Protein AF-A0A7Z9U9H0-F1 (afdb_monomer)

Sequence (288 aa):
MSKIQILFGVGLALLVSTVASVGLKRKNPTRKPLVPPQRFRAWWMIVAGLLFSHLLGTNPHLGPLPQLLGFTALSLLALYQFMSHLPQTPSVHTRFVCYVAVLLQYYWVYIHWYGFFVVFIPVFLFLYLPVSDKLGP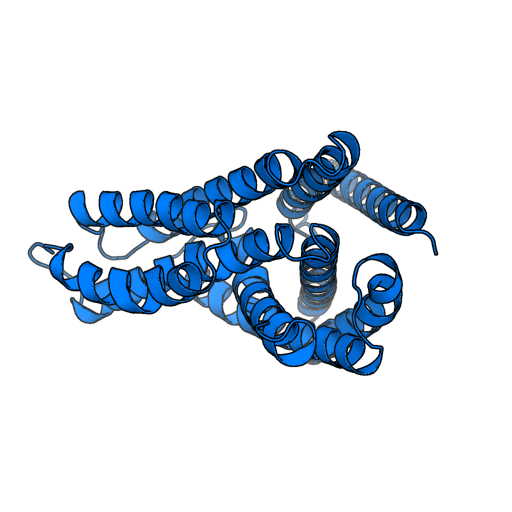TTTSPILNLASLHWSMMTCVFCLSHAAYLLILPAGPGLLFFVVLLTEVSDAVRMLLARNPAAKKWSPLLSCLTAVIVAVTVAPAFTPLTTEHTILAGFVLGLAGSIGHGNVSAISQELNIERGGALERIESLAYTAPIFLHGYRYFDYPLG

Solvent-accessible surface area (backbone atoms only — not comparable to full-atom values): 15118 Å² total; per-residue (Å²): 125,56,59,65,58,54,53,48,50,52,51,51,52,50,49,53,52,49,52,51,53,52,53,50,37,73,76,36,79,86,58,82,66,85,64,65,74,62,56,59,54,53,48,49,53,51,52,51,32,52,50,47,26,60,71,66,37,91,43,83,77,66,26,48,43,64,48,42,52,49,50,49,51,47,22,53,49,17,36,52,57,52,55,74,42,42,97,65,71,72,34,73,63,33,51,50,51,53,56,51,46,48,54,51,50,54,46,29,46,73,74,66,39,60,76,56,48,69,40,42,54,79,49,56,44,54,66,42,49,71,74,52,40,68,74,66,98,67,96,61,60,68,65,59,54,50,52,52,50,53,47,43,47,44,48,30,36,55,19,41,48,32,40,50,43,32,37,77,41,96,62,16,60,30,43,35,51,50,53,53,51,36,41,50,54,15,46,50,49,24,54,56,27,55,71,40,79,85,42,34,81,47,16,60,60,52,12,15,52,48,8,23,55,50,26,64,72,46,37,83,56,35,38,89,64,52,72,68,56,28,43,50,47,12,41,51,33,18,48,33,18,50,53,21,33,55,53,44,49,51,52,33,58,74,44,68,56,70,88,80,50,52,53,74,73,37,27,29,47,28,37,28,23,40,54,50,48,53,48,44,35,65,76,77,50,58,94,124

Mean predicted aligned error: 6.51 Å

Radius of gyration: 19.3 Å; Cα contacts (8 Å, |Δi|>4): 335; chains: 1; bounding box: 45×54×52 Å

Foldseek 3Di:
DALVVVLVVVVVVLVVLLCVQVVVCVVPVPDDGLDDNLLSVVVCQLSVLQVQLVVVPPPLQPSLVSVLVVLLVLLVQLLVLLQVLQPDHFDPQLVVVLNVLSVVLSVCLNVVVVVCNLCVLPPVVLVCNLVRTPDDPDPDDSVVSSVSNSVSCLQSGSLSSLLSSQQNPPLHSLLSCLLLVLLVQLVSQLSNQCVDPVSNVCSLVVSLVSLLVSQQVRCVNRHPDDNVLSNVLSNQLSNQLVVQLVVLVVSCVVSVRDPPTSSNNRSSSSRSRVVSSVSCAVPPNDDD

Structure (mmCIF, N/CA/C/O backbone):
data_AF-A0A7Z9U9H0-F1
#
_entry.id   AF-A0A7Z9U9H0-F1
#
loop_
_atom_site.group_PDB
_atom_site.id
_atom_site.type_symbol
_atom_site.label_atom_id
_atom_site.label_alt_id
_atom_site.label_comp_id
_atom_site.label_asym_id
_atom_site.label_entity_id
_atom_site.label_seq_id
_atom_site.pdbx_PDB_ins_code
_atom_site.Cartn_x
_atom_site.Cartn_y
_atom_site.Cartn_z
_atom_site.occupancy
_atom_site.B_iso_or_equiv
_atom_site.auth_seq_id
_atom_site.auth_comp_id
_atom_site.auth_asym_id
_atom_site.auth_atom_id
_atom_site.pdbx_PDB_model_num
ATOM 1 N N . MET A 1 1 ? 15.425 -1.562 -23.910 1.00 57.62 1 MET A N 1
ATOM 2 C CA . MET A 1 1 ? 16.319 -1.031 -22.851 1.00 57.62 1 MET A CA 1
ATOM 3 C C . MET A 1 1 ? 16.599 -2.146 -21.860 1.00 57.62 1 MET A C 1
ATOM 5 O O . MET A 1 1 ? 15.700 -2.941 -21.615 1.00 57.62 1 MET A O 1
ATOM 9 N N . SER A 1 2 ? 17.812 -2.246 -21.316 1.00 71.19 2 SER A N 1
ATOM 10 C CA . SER A 1 2 ? 18.094 -3.252 -20.282 1.00 71.19 2 SER A CA 1
ATOM 11 C C . SER A 1 2 ? 17.442 -2.861 -18.945 1.00 71.19 2 SER A C 1
ATOM 13 O O . SER A 1 2 ? 17.280 -1.672 -18.658 1.00 71.19 2 SER A O 1
ATOM 15 N N . LYS A 1 3 ? 17.090 -3.845 -18.099 1.00 70.38 3 LYS A N 1
ATOM 16 C CA . LYS A 1 3 ? 16.557 -3.624 -16.732 1.00 70.38 3 LYS A CA 1
ATOM 17 C C . LYS A 1 3 ? 17.395 -2.607 -15.944 1.00 70.38 3 LYS A C 1
ATOM 19 O O . LYS A 1 3 ? 16.858 -1.729 -15.276 1.00 70.38 3 LYS A O 1
ATOM 24 N N . ILE A 1 4 ? 18.718 -2.702 -16.083 1.00 72.50 4 ILE A N 1
ATOM 25 C CA . ILE A 1 4 ? 19.699 -1.848 -15.406 1.00 72.50 4 ILE A CA 1
ATOM 26 C C . ILE A 1 4 ? 19.613 -0.399 -15.899 1.00 72.50 4 ILE A C 1
ATOM 28 O O . ILE A 1 4 ? 19.653 0.515 -15.084 1.00 72.50 4 ILE A O 1
ATOM 32 N N . GLN A 1 5 ? 19.435 -0.169 -17.204 1.00 73.88 5 GLN A N 1
ATOM 33 C CA . GLN A 1 5 ? 19.272 1.184 -17.749 1.00 73.88 5 GLN A CA 1
ATOM 34 C C . GLN A 1 5 ? 18.014 1.869 -17.209 1.00 73.88 5 GLN A C 1
ATOM 36 O O . GLN A 1 5 ? 18.060 3.052 -16.884 1.00 73.88 5 GLN A O 1
ATOM 41 N N . ILE A 1 6 ? 16.905 1.133 -17.079 1.00 73.62 6 ILE A N 1
ATOM 42 C CA . ILE A 1 6 ? 15.656 1.689 -16.541 1.00 73.62 6 ILE A CA 1
ATOM 43 C C . ILE A 1 6 ? 15.798 1.963 -15.043 1.00 73.62 6 ILE A C 1
ATOM 45 O O . ILE A 1 6 ? 15.444 3.049 -14.593 1.00 73.62 6 ILE A O 1
ATOM 49 N N . LEU A 1 7 ? 16.375 1.032 -14.276 1.00 73.69 7 LEU A N 1
ATOM 50 C CA . LEU A 1 7 ? 16.663 1.247 -12.855 1.00 73.69 7 LEU A CA 1
ATOM 51 C C . LEU A 1 7 ? 17.577 2.455 -12.635 1.00 73.69 7 LEU A C 1
ATOM 53 O O . LEU A 1 7 ? 17.313 3.267 -11.752 1.00 73.69 7 LEU A O 1
ATOM 57 N N . PHE A 1 8 ? 18.618 2.606 -13.454 1.00 75.69 8 PHE A N 1
ATOM 58 C CA . PHE A 1 8 ? 19.528 3.744 -13.376 1.00 75.69 8 PHE A CA 1
ATOM 59 C C . PHE A 1 8 ? 18.838 5.052 -13.773 1.00 75.69 8 PHE A C 1
ATOM 61 O O . PHE A 1 8 ? 18.995 6.054 -13.083 1.00 75.69 8 PHE A O 1
ATOM 68 N N . GLY A 1 9 ? 18.022 5.044 -14.831 1.00 77.06 9 GLY A N 1
ATOM 69 C CA . GLY A 1 9 ? 17.233 6.204 -15.249 1.00 77.06 9 GLY A CA 1
ATOM 70 C C . GLY A 1 9 ? 16.242 6.654 -14.174 1.00 77.06 9 GLY A C 1
ATOM 71 O O . GLY A 1 9 ? 16.182 7.838 -13.845 1.00 77.06 9 GLY A O 1
ATOM 72 N N . VAL A 1 10 ? 15.524 5.708 -13.562 1.00 74.00 10 VAL A N 1
ATOM 73 C CA . VAL A 1 10 ? 14.612 5.973 -12.440 1.00 74.00 10 VAL A CA 1
ATOM 74 C C . VAL A 1 10 ? 15.389 6.454 -11.212 1.00 74.00 10 VAL A C 1
ATOM 76 O O . VAL A 1 10 ? 15.007 7.452 -10.605 1.00 74.00 10 VAL A O 1
ATOM 79 N N . GLY A 1 11 ? 16.511 5.816 -10.875 1.00 75.19 11 GLY A N 1
ATOM 80 C CA . GLY A 1 11 ? 17.384 6.225 -9.773 1.00 75.19 11 GLY A CA 1
ATOM 81 C C . GLY A 1 11 ? 17.932 7.643 -9.946 1.00 75.19 11 GLY A C 1
ATOM 82 O O . GLY A 1 11 ? 17.883 8.444 -9.012 1.00 75.19 11 GLY A O 1
ATOM 83 N N . LEU A 1 12 ? 18.378 7.994 -11.155 1.00 78.19 12 LEU A N 1
ATOM 84 C CA . LEU A 1 12 ? 18.843 9.337 -11.496 1.00 78.19 12 LEU A 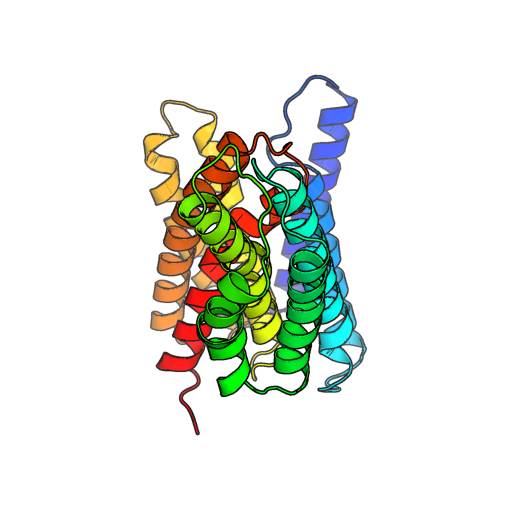CA 1
ATOM 85 C C . LEU A 1 12 ? 17.703 10.356 -11.400 1.00 78.19 12 LEU A C 1
ATOM 87 O O . LEU A 1 12 ? 17.870 11.402 -10.775 1.00 78.19 12 LEU A O 1
ATOM 91 N N . ALA A 1 13 ? 16.530 10.045 -11.956 1.00 76.56 13 ALA A N 1
ATOM 92 C CA . ALA A 1 13 ? 15.358 10.914 -11.881 1.00 76.56 13 ALA A CA 1
ATOM 93 C C . ALA A 1 13 ? 14.918 11.163 -10.426 1.00 76.56 13 ALA A C 1
ATOM 95 O O . ALA A 1 13 ? 14.606 12.300 -10.057 1.00 76.56 13 ALA A O 1
ATOM 96 N N . LEU A 1 14 ? 14.949 10.131 -9.577 1.00 75.38 14 LEU A N 1
ATOM 97 C CA . LEU A 1 14 ? 14.667 10.236 -8.144 1.00 75.38 14 LEU A CA 1
ATOM 98 C C . LEU A 1 14 ? 15.712 11.075 -7.416 1.00 75.38 14 LEU A C 1
ATOM 100 O O . LEU A 1 14 ? 15.349 11.905 -6.581 1.00 75.38 14 LEU A O 1
ATOM 104 N N . LEU A 1 15 ? 16.995 10.894 -7.734 1.00 77.44 15 LEU A N 1
ATOM 105 C CA . LEU A 1 15 ? 18.081 11.673 -7.148 1.00 77.44 15 LEU A CA 1
ATOM 106 C C . LEU A 1 15 ? 17.930 13.153 -7.506 1.00 77.44 15 LEU A C 1
ATOM 108 O O . LEU A 1 15 ? 17.901 13.994 -6.607 1.00 77.44 15 LEU A O 1
ATOM 112 N N . VAL A 1 16 ? 17.731 13.470 -8.789 1.00 79.19 16 VAL A N 1
ATOM 113 C CA . VAL A 1 16 ? 17.495 14.840 -9.269 1.00 79.19 16 VAL A CA 1
ATOM 114 C C . VAL A 1 16 ? 16.268 15.443 -8.588 1.00 79.19 16 VAL A C 1
ATOM 116 O O . VAL A 1 16 ? 16.338 16.555 -8.065 1.00 79.19 16 VAL A O 1
ATOM 119 N N . SER A 1 17 ? 15.165 14.697 -8.505 1.00 73.44 17 SER A N 1
ATOM 120 C CA . SER A 1 17 ? 13.930 15.153 -7.855 1.00 73.44 17 SER A CA 1
ATOM 121 C C . SER A 1 17 ? 14.103 15.382 -6.351 1.00 73.44 17 SER A C 1
ATOM 123 O O . SER A 1 17 ? 13.558 16.346 -5.805 1.00 73.44 17 SER A O 1
ATOM 125 N N . THR A 1 18 ? 14.897 14.547 -5.676 1.00 75.38 18 THR A N 1
ATOM 126 C CA . THR A 1 18 ? 15.209 14.679 -4.244 1.00 75.38 18 THR A CA 1
ATOM 127 C C . THR A 1 18 ? 16.076 15.910 -3.995 1.00 75.38 18 THR A C 1
ATOM 129 O O . THR A 1 18 ? 15.742 16.734 -3.141 1.00 75.38 18 THR A O 1
ATOM 132 N N . VAL A 1 19 ? 17.149 16.084 -4.773 1.00 79.38 19 VAL A N 1
ATOM 133 C CA . VAL A 1 19 ? 18.051 17.241 -4.679 1.00 79.38 19 VAL A CA 1
ATOM 134 C C . VAL A 1 19 ? 17.298 18.535 -4.984 1.00 79.38 19 VAL A C 1
ATOM 136 O O . VAL A 1 19 ? 17.394 19.489 -4.211 1.0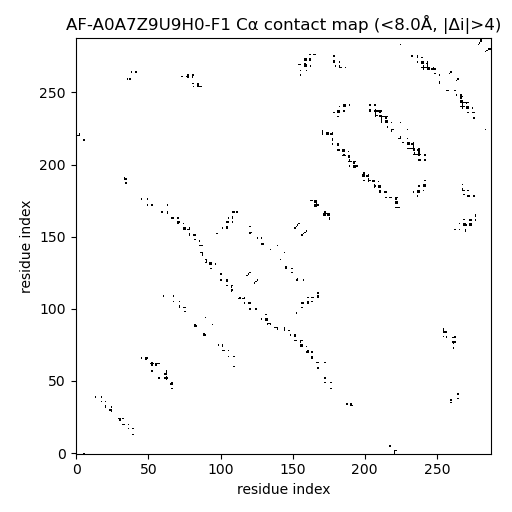0 79.38 19 VAL A O 1
ATOM 139 N N . ALA A 1 20 ? 16.481 18.556 -6.040 1.00 78.88 20 ALA A N 1
ATOM 140 C CA . ALA A 1 20 ? 15.640 19.699 -6.378 1.00 78.88 20 ALA A CA 1
ATOM 141 C C . ALA A 1 20 ? 14.651 20.020 -5.249 1.00 78.88 20 ALA A C 1
ATOM 143 O O . ALA A 1 20 ? 14.534 21.175 -4.842 1.00 78.88 20 ALA A O 1
ATOM 144 N N . SER A 1 21 ? 13.983 19.012 -4.682 1.00 75.06 21 SER A N 1
ATOM 145 C CA . SER A 1 21 ? 13.025 19.203 -3.586 1.00 75.06 21 SER A CA 1
ATOM 146 C C . SER A 1 21 ? 13.686 19.753 -2.318 1.00 75.06 21 SER A C 1
ATOM 148 O O . SER A 1 21 ? 13.163 20.685 -1.704 1.00 75.06 21 SER A O 1
ATOM 150 N N . VAL A 1 22 ? 14.858 19.231 -1.940 1.00 77.44 22 VAL A N 1
ATOM 151 C CA . VAL A 1 22 ? 15.628 19.717 -0.782 1.00 77.44 22 VAL A CA 1
ATOM 152 C C . VAL A 1 22 ? 16.167 21.126 -1.035 1.00 77.44 22 VAL A C 1
ATOM 154 O O . VAL A 1 22 ? 16.035 21.992 -0.169 1.00 77.44 22 VAL A O 1
ATOM 157 N N . GLY A 1 23 ? 16.720 21.388 -2.221 1.00 78.94 23 GLY A N 1
ATOM 158 C CA . GLY A 1 23 ? 17.239 22.703 -2.603 1.00 78.94 23 GLY A CA 1
ATOM 159 C C . GLY A 1 23 ? 16.153 23.781 -2.621 1.00 78.94 23 GLY A C 1
ATOM 160 O O . GLY A 1 23 ? 16.350 24.874 -2.092 1.00 78.94 23 GLY A O 1
ATOM 161 N N . LEU A 1 24 ? 14.970 23.460 -3.150 1.00 78.94 24 LEU A N 1
ATOM 162 C CA . LEU A 1 24 ? 13.818 24.363 -3.168 1.00 78.94 24 LEU A CA 1
ATOM 163 C C . LEU A 1 24 ? 13.264 24.634 -1.763 1.00 78.94 24 LEU A C 1
ATOM 165 O O . LEU A 1 24 ? 12.870 25.767 -1.490 1.00 78.94 24 LEU A O 1
ATOM 169 N N . LYS A 1 25 ? 13.270 23.636 -0.868 1.00 76.94 25 LYS A N 1
ATOM 170 C CA . LYS A 1 25 ? 12.864 23.808 0.536 1.00 76.94 25 LYS A CA 1
ATOM 171 C C . LYS A 1 25 ? 13.858 24.666 1.323 1.00 76.94 25 LYS A C 1
ATOM 173 O O . LYS A 1 25 ? 13.437 25.481 2.134 1.00 76.94 25 LYS A O 1
ATOM 178 N N . ARG A 1 26 ? 15.164 24.518 1.064 1.00 78.38 26 ARG A N 1
ATOM 179 C CA . ARG A 1 26 ? 16.206 25.370 1.665 1.00 78.38 26 ARG A CA 1
ATOM 180 C C . ARG A 1 26 ? 16.091 26.828 1.217 1.00 78.38 26 ARG A C 1
ATOM 182 O O . ARG A 1 26 ? 16.309 27.712 2.031 1.00 78.38 26 ARG A O 1
ATOM 189 N N . LYS A 1 27 ? 15.726 27.077 -0.048 1.00 79.50 27 LYS A N 1
ATOM 190 C CA . LYS A 1 27 ? 15.525 28.439 -0.574 1.00 79.50 27 LYS A CA 1
ATOM 191 C C . LYS A 1 27 ? 14.231 29.100 -0.089 1.00 79.50 27 LYS A C 1
ATOM 193 O O . LYS A 1 27 ? 14.239 30.298 0.138 1.00 79.50 27 LYS A O 1
ATOM 198 N N . ASN A 1 28 ? 13.138 28.346 0.057 1.00 80.88 28 ASN A N 1
ATOM 199 C CA . ASN A 1 28 ? 11.860 28.859 0.562 1.00 80.88 28 ASN A CA 1
ATOM 200 C C . ASN A 1 28 ? 11.238 27.879 1.575 1.00 80.88 28 ASN A C 1
ATOM 202 O O . ASN A 1 28 ? 10.519 26.959 1.166 1.00 80.88 28 ASN A O 1
ATOM 206 N N . PRO A 1 29 ? 11.457 28.089 2.888 1.00 75.50 29 PRO A N 1
ATOM 207 C CA . PRO A 1 29 ? 10.966 27.198 3.943 1.00 75.50 29 PRO A CA 1
ATOM 208 C C . PRO A 1 29 ? 9.437 27.061 3.995 1.00 75.50 29 PRO A C 1
ATOM 210 O O . PRO A 1 29 ? 8.928 26.016 4.392 1.00 75.50 29 PRO A O 1
ATOM 213 N N . THR A 1 30 ? 8.701 28.086 3.555 1.00 77.38 30 THR A N 1
ATOM 214 C CA . THR A 1 30 ? 7.226 28.128 3.541 1.00 77.38 30 THR A CA 1
ATOM 215 C C . THR A 1 30 ? 6.603 27.497 2.290 1.00 77.38 30 THR A C 1
ATOM 217 O O . THR A 1 30 ? 5.380 27.372 2.192 1.00 77.38 30 THR A O 1
ATOM 220 N N . ARG A 1 31 ? 7.411 27.076 1.305 1.00 74.50 31 ARG A N 1
ATOM 221 C CA . ARG A 1 31 ? 6.900 26.524 0.045 1.00 74.50 31 ARG A CA 1
ATOM 222 C C . ARG A 1 31 ? 6.293 25.137 0.259 1.00 74.50 31 ARG A C 1
ATOM 224 O O . ARG A 1 31 ? 6.978 24.206 0.675 1.00 74.50 31 ARG A O 1
ATOM 231 N N . LYS A 1 32 ? 5.037 24.957 -0.165 1.00 73.75 32 LYS A N 1
ATOM 232 C CA . LYS A 1 32 ? 4.403 23.631 -0.234 1.00 73.75 32 LYS A CA 1
ATOM 233 C C . LYS A 1 32 ? 5.080 22.775 -1.328 1.00 73.75 32 LYS A C 1
ATOM 235 O O . LYS A 1 32 ? 4.998 23.140 -2.511 1.00 73.75 32 LYS A O 1
ATOM 240 N N . PRO A 1 33 ? 5.749 21.659 -0.976 1.00 69.88 33 PRO A N 1
ATOM 241 C CA . PRO A 1 33 ? 6.501 20.839 -1.930 1.00 69.88 33 PRO A CA 1
ATOM 242 C C . PRO A 1 33 ? 5.568 20.235 -2.984 1.00 69.88 33 PRO A C 1
ATOM 244 O O . PRO A 1 33 ? 4.421 19.943 -2.663 1.00 69.88 33 PRO A O 1
ATOM 247 N N . LEU A 1 34 ? 6.034 20.093 -4.235 1.00 69.69 34 LEU A N 1
ATOM 248 C CA . LEU A 1 34 ? 5.257 19.542 -5.367 1.00 69.69 34 LEU A CA 1
ATOM 249 C C . LEU A 1 34 ? 4.789 18.112 -5.092 1.00 69.69 34 LEU A C 1
ATOM 251 O O . LEU A 1 34 ? 3.599 17.828 -5.201 1.00 69.69 34 LEU A O 1
ATOM 255 N N . VAL A 1 35 ? 5.729 17.283 -4.644 1.00 68.94 35 VAL A N 1
ATOM 256 C CA . VAL A 1 35 ? 5.521 15.917 -4.162 1.00 68.94 35 VAL A CA 1
ATOM 257 C C . VAL A 1 35 ? 6.040 15.847 -2.717 1.00 68.94 35 VAL A C 1
ATOM 259 O O . VAL A 1 35 ? 7.098 16.426 -2.437 1.00 68.94 35 VAL A O 1
ATOM 262 N N . PRO A 1 36 ? 5.329 15.190 -1.782 1.00 71.00 36 PRO A N 1
ATOM 263 C CA . PRO A 1 36 ? 5.764 15.056 -0.397 1.00 71.00 36 PRO A CA 1
ATOM 264 C C . PRO A 1 36 ? 7.163 14.426 -0.287 1.00 71.00 36 PRO A C 1
ATOM 266 O O . PRO A 1 36 ? 7.413 13.376 -0.886 1.00 71.00 36 PRO A O 1
ATOM 269 N N . PRO A 1 37 ? 8.089 15.008 0.501 1.00 67.75 37 PRO A N 1
ATOM 270 C CA . PRO A 1 37 ? 9.462 14.516 0.605 1.00 67.75 37 PRO A CA 1
ATOM 271 C C . PRO A 1 37 ? 9.563 13.084 1.159 1.00 67.75 37 PRO A C 1
ATOM 273 O O . PRO A 1 37 ? 10.537 12.376 0.908 1.00 67.75 37 PRO A O 1
ATOM 276 N N . GLN A 1 38 ? 8.555 12.645 1.913 1.00 66.31 38 GLN A N 1
ATOM 277 C CA . GLN A 1 38 ? 8.456 11.304 2.479 1.00 66.31 38 GLN A CA 1
ATOM 278 C C . GLN A 1 38 ? 8.308 10.219 1.402 1.00 66.31 38 GLN A C 1
ATOM 280 O O . GLN A 1 38 ? 8.809 9.112 1.605 1.00 66.31 38 GLN A O 1
ATOM 285 N N . ARG A 1 39 ? 7.695 10.535 0.249 1.00 67.69 39 ARG A N 1
ATOM 286 C CA . ARG A 1 39 ? 7.542 9.588 -0.868 1.00 67.69 39 ARG A CA 1
ATOM 287 C C . ARG A 1 39 ? 8.894 9.188 -1.456 1.00 67.69 39 ARG A C 1
ATOM 289 O O . ARG A 1 39 ? 9.134 8.005 -1.668 1.00 67.69 39 ARG A O 1
ATOM 296 N N . PHE A 1 40 ? 9.832 10.131 -1.581 1.00 68.12 40 PHE A N 1
ATOM 297 C CA . PHE A 1 40 ? 11.191 9.821 -2.046 1.00 68.12 40 PHE A CA 1
ATOM 298 C C . PHE A 1 40 ? 11.923 8.843 -1.115 1.00 68.12 40 PHE A C 1
ATOM 300 O O . PHE A 1 40 ? 12.659 7.982 -1.585 1.00 68.12 40 PHE A O 1
ATOM 307 N N . ARG A 1 41 ? 11.704 8.920 0.206 1.00 67.94 41 ARG A N 1
ATOM 308 C CA . ARG A 1 41 ? 12.316 7.977 1.164 1.00 67.94 41 ARG A CA 1
ATOM 309 C C . ARG A 1 41 ? 11.752 6.563 1.023 1.00 67.94 41 ARG A C 1
ATOM 311 O O . ARG A 1 41 ? 12.515 5.607 1.084 1.00 67.94 41 ARG A O 1
ATOM 318 N N . ALA A 1 42 ? 10.439 6.433 0.825 1.00 65.19 42 ALA A N 1
ATOM 319 C CA . ALA A 1 42 ? 9.804 5.138 0.573 1.00 65.19 42 ALA A CA 1
ATOM 320 C C . ALA A 1 42 ? 10.330 4.505 -0.727 1.00 65.19 42 ALA A C 1
ATOM 322 O O . ALA A 1 42 ? 10.678 3.328 -0.741 1.00 65.19 42 ALA A O 1
ATOM 323 N N . TRP A 1 43 ? 10.501 5.318 -1.773 1.00 68.50 43 TRP A N 1
ATOM 324 C CA . TRP A 1 43 ? 11.135 4.922 -3.030 1.00 68.50 43 TRP A CA 1
ATOM 325 C C . TRP A 1 43 ? 12.545 4.368 -2.844 1.00 68.50 43 TRP A C 1
ATOM 327 O O . TRP A 1 43 ? 12.857 3.307 -3.378 1.00 68.50 43 TRP A O 1
ATOM 337 N N . TRP A 1 44 ? 13.383 5.037 -2.049 1.00 67.31 44 TRP A N 1
ATOM 338 C CA . TRP A 1 44 ? 14.722 4.532 -1.747 1.00 67.31 44 TRP A CA 1
ATOM 339 C C . TRP A 1 44 ? 14.693 3.187 -1.020 1.00 67.31 44 TRP A C 1
ATOM 341 O O . TRP A 1 44 ? 15.531 2.348 -1.322 1.00 67.31 44 TRP A O 1
ATOM 351 N N . MET A 1 45 ? 13.724 2.935 -0.131 1.00 67.25 45 MET A N 1
ATOM 352 C CA . MET A 1 45 ? 13.592 1.619 0.511 1.00 67.25 45 MET A CA 1
ATOM 353 C C . MET A 1 45 ? 13.167 0.527 -0.473 1.00 67.25 45 MET A C 1
ATOM 355 O O . MET A 1 45 ? 13.704 -0.575 -0.421 1.00 67.25 45 MET A O 1
ATOM 359 N N . ILE A 1 46 ? 12.245 0.831 -1.391 1.00 67.81 46 ILE A N 1
ATOM 360 C CA . ILE A 1 46 ? 11.812 -0.117 -2.425 1.00 67.81 46 ILE A CA 1
ATOM 361 C C . ILE A 1 46 ? 12.978 -0.415 -3.372 1.00 67.81 46 ILE A C 1
ATOM 363 O O . ILE A 1 46 ? 13.314 -1.577 -3.567 1.00 67.81 46 ILE A O 1
ATOM 367 N N . VAL A 1 47 ? 13.660 0.610 -3.893 1.00 70.00 47 VAL A N 1
ATOM 368 C CA . VAL A 1 47 ? 14.825 0.443 -4.779 1.00 70.00 47 VAL A CA 1
ATOM 369 C C . VAL A 1 47 ? 15.965 -0.290 -4.069 1.00 70.00 47 VAL A C 1
ATOM 371 O O . VAL A 1 47 ? 16.515 -1.231 -4.633 1.00 70.00 47 VAL A O 1
ATOM 374 N N . ALA A 1 48 ? 16.297 0.079 -2.829 1.00 70.62 48 ALA A N 1
ATOM 375 C CA . ALA A 1 48 ? 17.333 -0.601 -2.053 1.00 70.62 48 ALA A CA 1
ATOM 376 C C . ALA A 1 48 ? 16.970 -2.066 -1.781 1.00 70.62 48 ALA A C 1
ATOM 378 O O . ALA A 1 48 ? 17.823 -2.934 -1.933 1.00 70.62 48 ALA A O 1
ATOM 379 N N . GLY A 1 49 ? 15.708 -2.356 -1.452 1.00 68.19 49 GLY A N 1
ATOM 380 C CA . GLY A 1 49 ? 15.220 -3.723 -1.299 1.00 68.19 49 GLY A CA 1
ATOM 381 C C . GLY A 1 49 ? 15.346 -4.520 -2.597 1.00 68.19 49 GLY A C 1
ATOM 382 O O . GLY A 1 49 ? 15.885 -5.621 -2.593 1.00 68.19 49 GLY A O 1
ATOM 383 N N . LEU A 1 50 ? 14.907 -3.959 -3.728 1.00 70.12 50 LEU A N 1
ATOM 384 C CA . LEU A 1 50 ? 15.021 -4.595 -5.046 1.00 70.12 50 LEU A CA 1
ATOM 385 C C . LEU A 1 50 ? 16.480 -4.887 -5.425 1.00 70.12 50 LEU A C 1
ATOM 387 O O . LEU A 1 50 ? 16.776 -5.977 -5.909 1.00 70.12 50 LEU A O 1
ATOM 391 N N . LEU A 1 51 ? 17.392 -3.946 -5.165 1.00 70.94 51 LEU A N 1
ATOM 392 C CA . LEU A 1 51 ? 18.828 -4.141 -5.368 1.00 70.94 51 LEU A CA 1
ATOM 393 C C . LEU A 1 51 ? 19.381 -5.224 -4.438 1.00 70.94 51 LEU A C 1
ATOM 395 O O . LEU A 1 51 ? 20.121 -6.089 -4.892 1.00 70.94 51 LEU A O 1
ATOM 399 N N . PHE A 1 52 ? 18.979 -5.235 -3.169 1.00 71.75 52 PHE A N 1
ATOM 400 C CA . PHE A 1 52 ? 19.373 -6.269 -2.215 1.00 71.75 52 PHE A CA 1
ATOM 401 C C . PHE A 1 52 ? 18.885 -7.661 -2.642 1.00 71.75 52 PHE A C 1
ATOM 403 O O . PHE A 1 52 ? 19.664 -8.609 -2.641 1.00 71.75 52 PHE A O 1
ATOM 410 N N . SER A 1 53 ? 17.635 -7.778 -3.103 1.00 69.06 53 SER A N 1
ATOM 411 C CA . SER A 1 53 ? 17.088 -9.024 -3.655 1.00 69.06 53 SER A CA 1
ATOM 412 C C . SER A 1 53 ? 17.819 -9.481 -4.916 1.00 69.06 53 SER A C 1
ATOM 414 O O . SER A 1 53 ? 17.881 -10.680 -5.167 1.00 69.06 53 SER A O 1
ATOM 416 N N . HIS A 1 54 ? 18.350 -8.556 -5.718 1.00 69.75 54 HIS A N 1
ATOM 417 C CA . HIS A 1 54 ? 19.171 -8.895 -6.877 1.00 69.75 54 HIS A CA 1
ATOM 418 C C . HIS A 1 54 ? 20.577 -9.363 -6.465 1.00 69.75 54 HIS A C 1
ATOM 420 O O . HIS A 1 54 ? 21.102 -10.308 -7.049 1.00 69.75 54 HIS A O 1
ATOM 426 N N . LEU A 1 55 ? 21.167 -8.733 -5.442 1.00 71.06 55 LEU A N 1
ATOM 427 C CA . LEU A 1 55 ? 22.519 -9.015 -4.947 1.00 71.06 55 LEU A CA 1
ATOM 428 C C . LEU A 1 55 ? 22.624 -10.324 -4.157 1.00 71.06 55 LEU A C 1
ATOM 430 O O . LEU A 1 55 ? 23.632 -11.013 -4.277 1.00 71.06 55 LEU A O 1
ATOM 434 N N . LEU A 1 56 ? 21.603 -10.701 -3.379 1.00 66.31 56 LEU A N 1
ATOM 435 C CA . LEU A 1 56 ? 21.609 -11.944 -2.588 1.00 66.31 56 LEU A CA 1
ATOM 436 C C . LEU A 1 56 ? 21.452 -13.226 -3.425 1.00 66.31 56 LEU A C 1
ATOM 438 O O . LEU A 1 56 ? 21.338 -14.324 -2.870 1.00 66.31 56 LEU A O 1
ATOM 442 N N . GLY A 1 57 ? 21.464 -13.093 -4.752 1.00 53.69 57 GLY A N 1
ATOM 443 C CA . GLY A 1 57 ? 21.192 -14.180 -5.675 1.00 53.69 57 GLY A CA 1
ATOM 444 C C . GLY A 1 57 ? 19.739 -14.631 -5.578 1.00 53.69 57 GLY A C 1
ATOM 445 O O . GLY A 1 57 ? 19.001 -14.280 -4.661 1.00 53.69 57 GLY A O 1
ATOM 446 N N . THR A 1 58 ? 19.318 -15.439 -6.538 1.00 57.84 58 THR A N 1
ATOM 447 C CA . THR A 1 58 ? 17.981 -16.037 -6.686 1.00 57.84 58 THR A CA 1
ATOM 448 C C . THR A 1 58 ? 17.582 -16.992 -5.550 1.00 57.84 58 THR A C 1
ATOM 450 O O . THR A 1 58 ? 16.841 -17.939 -5.787 1.00 57.84 58 THR A O 1
ATOM 453 N N . ASN A 1 59 ? 18.076 -16.791 -4.325 1.00 66.31 59 ASN A N 1
ATOM 454 C CA . ASN A 1 59 ? 17.641 -17.497 -3.132 1.00 66.31 59 ASN A CA 1
ATOM 455 C C . ASN A 1 59 ? 16.155 -17.190 -2.900 1.00 66.31 59 ASN A C 1
ATOM 457 O O . ASN A 1 59 ? 15.835 -16.077 -2.459 1.00 66.31 59 ASN A O 1
ATOM 461 N N . PRO A 1 60 ? 15.247 -18.152 -3.159 1.00 65.00 60 PRO A N 1
ATOM 462 C CA . PRO A 1 60 ? 13.805 -17.898 -3.171 1.00 65.00 60 PRO A CA 1
ATOM 463 C C . PRO A 1 60 ? 13.293 -17.407 -1.814 1.00 65.00 60 PRO A C 1
ATOM 465 O O . PRO A 1 60 ? 12.343 -16.636 -1.742 1.00 65.00 60 PRO A O 1
ATOM 468 N N . HIS A 1 61 ? 13.967 -17.824 -0.739 1.00 67.00 61 HIS A N 1
ATOM 469 C CA . HIS A 1 61 ? 13.563 -17.550 0.636 1.00 67.00 61 HIS A CA 1
ATOM 470 C C . HIS A 1 61 ? 14.171 -16.276 1.232 1.00 67.00 61 HIS A C 1
ATOM 472 O O . HIS A 1 61 ? 13.526 -15.645 2.062 1.00 67.00 61 HIS A O 1
ATOM 478 N N . LEU A 1 62 ? 15.397 -15.893 0.848 1.00 70.81 62 LEU A N 1
ATOM 479 C CA . LEU A 1 62 ? 16.108 -14.755 1.457 1.00 70.81 62 LEU A CA 1
ATOM 480 C C . LEU A 1 62 ? 15.973 -13.461 0.646 1.00 70.81 62 LEU A C 1
ATOM 482 O O . LEU A 1 62 ? 15.977 -12.376 1.226 1.00 70.81 62 LEU A O 1
ATOM 486 N N . GLY A 1 63 ? 15.814 -13.568 -0.677 1.00 74.44 63 GLY A N 1
ATOM 487 C CA . GLY A 1 63 ? 15.664 -12.424 -1.577 1.00 74.44 63 GLY A CA 1
ATOM 488 C C . GLY A 1 63 ? 14.495 -11.486 -1.231 1.00 74.44 63 GLY A C 1
ATOM 489 O O . GLY A 1 63 ? 14.725 -10.281 -1.146 1.00 74.44 63 GLY A O 1
ATOM 490 N N . PRO A 1 64 ? 13.264 -11.989 -0.994 1.00 79.19 64 PRO A N 1
ATOM 491 C CA . PRO A 1 64 ? 12.099 -11.133 -0.757 1.00 79.19 64 PRO A CA 1
ATOM 492 C C . PRO A 1 64 ? 11.946 -10.658 0.698 1.00 79.19 64 PRO A C 1
ATOM 494 O O . PRO A 1 64 ? 11.083 -9.820 0.968 1.00 79.19 64 PRO A O 1
ATOM 497 N N . LEU A 1 65 ? 12.749 -11.170 1.643 1.00 83.31 65 LEU A N 1
ATOM 498 C CA . LEU A 1 65 ? 12.589 -10.889 3.077 1.00 83.31 65 LEU A CA 1
ATOM 499 C C . LEU A 1 65 ? 12.624 -9.395 3.432 1.00 83.31 65 LEU A C 1
ATOM 501 O O . LEU A 1 65 ? 11.730 -8.962 4.158 1.00 83.31 65 LEU A O 1
ATOM 505 N N . PRO A 1 66 ? 13.581 -8.573 2.956 1.00 83.50 66 PRO A N 1
ATOM 506 C CA . PRO A 1 66 ? 13.626 -7.162 3.343 1.00 83.50 66 PRO A CA 1
ATOM 507 C C . PRO A 1 66 ? 12.386 -6.382 2.909 1.00 83.50 66 PRO A C 1
ATOM 509 O O . PRO A 1 66 ? 11.873 -5.562 3.666 1.00 83.50 66 PRO A O 1
ATOM 512 N N . GLN A 1 67 ? 11.880 -6.640 1.703 1.00 83.62 67 GLN A N 1
ATOM 513 C CA . GLN A 1 67 ? 10.675 -5.993 1.193 1.00 83.62 67 GLN A CA 1
ATOM 514 C C . GLN A 1 67 ? 9.438 -6.511 1.916 1.00 83.62 67 GLN A C 1
ATOM 516 O O . GLN A 1 67 ? 8.573 -5.709 2.257 1.00 83.62 67 GLN A O 1
ATOM 521 N N . LEU A 1 68 ? 9.373 -7.816 2.194 1.00 89.56 68 LEU A N 1
ATOM 522 C CA . LEU A 1 68 ? 8.299 -8.406 2.985 1.00 89.56 68 LEU A CA 1
ATOM 523 C C . LEU A 1 68 ? 8.233 -7.742 4.365 1.00 89.56 68 LEU A C 1
ATOM 525 O O . LEU A 1 68 ? 7.195 -7.201 4.725 1.00 89.56 68 LEU A O 1
ATOM 529 N N . LEU A 1 69 ? 9.356 -7.682 5.087 1.00 90.12 69 LEU A N 1
ATOM 530 C CA . LEU A 1 69 ? 9.460 -7.008 6.383 1.00 90.12 69 LEU A CA 1
ATOM 531 C C . LEU A 1 69 ? 9.143 -5.511 6.286 1.00 90.12 69 LEU A C 1
ATOM 533 O O . LEU A 1 69 ? 8.475 -4.970 7.165 1.00 90.12 69 LEU A O 1
ATOM 537 N N . GLY A 1 70 ? 9.574 -4.846 5.212 1.00 88.56 70 GLY A N 1
ATOM 538 C CA . GLY A 1 70 ? 9.257 -3.446 4.945 1.00 88.56 70 GLY A CA 1
ATOM 539 C C . GLY A 1 70 ? 7.754 -3.202 4.789 1.00 88.56 70 GLY A C 1
ATOM 540 O O . GLY A 1 70 ? 7.221 -2.268 5.388 1.00 88.56 70 GLY A O 1
ATOM 541 N N . PHE A 1 71 ? 7.054 -4.061 4.044 1.00 91.31 71 PHE A N 1
ATOM 542 C CA . PHE A 1 71 ? 5.600 -3.997 3.898 1.00 91.31 71 PHE A CA 1
ATOM 543 C C . PHE A 1 71 ? 4.862 -4.395 5.182 1.00 91.31 71 PHE A C 1
ATOM 545 O O . PHE A 1 71 ? 3.873 -3.744 5.526 1.00 91.31 71 PHE A O 1
ATOM 552 N N . THR A 1 72 ? 5.364 -5.373 5.942 1.00 94.81 72 THR A N 1
ATOM 553 C CA . THR A 1 72 ? 4.841 -5.710 7.276 1.00 94.81 72 THR A CA 1
ATOM 554 C C . THR A 1 72 ? 4.930 -4.504 8.209 1.00 94.81 72 THR A C 1
ATOM 556 O O . THR A 1 72 ? 3.930 -4.105 8.803 1.00 94.81 72 THR A O 1
ATOM 559 N N . ALA A 1 73 ? 6.102 -3.866 8.296 1.00 92.94 73 ALA A N 1
ATOM 560 C CA . ALA A 1 73 ? 6.312 -2.678 9.117 1.00 92.94 73 ALA A CA 1
ATOM 561 C C . ALA A 1 73 ? 5.434 -1.506 8.657 1.00 92.94 73 ALA A C 1
ATOM 563 O O . ALA A 1 73 ? 4.821 -0.833 9.483 1.00 92.94 73 ALA A O 1
ATOM 564 N N . LEU A 1 74 ? 5.315 -1.287 7.344 1.00 91.81 74 LEU A N 1
ATOM 565 C CA . LEU A 1 74 ? 4.435 -0.259 6.789 1.00 91.81 74 LEU A CA 1
ATOM 566 C C . LEU A 1 74 ? 2.964 -0.519 7.139 1.00 91.81 74 LEU A C 1
ATOM 568 O O . LEU A 1 74 ? 2.266 0.423 7.505 1.00 91.81 74 LEU A O 1
ATOM 572 N N . SER A 1 75 ? 2.518 -1.777 7.092 1.00 95.50 75 SER A N 1
ATOM 573 C CA . SER A 1 75 ? 1.156 -2.174 7.475 1.00 95.50 75 SER A CA 1
ATOM 574 C C . SER A 1 75 ? 0.902 -1.944 8.961 1.00 95.50 75 SER A C 1
ATOM 576 O O . SER A 1 75 ? -0.133 -1.396 9.320 1.00 95.50 75 SER A O 1
ATOM 578 N N . LEU A 1 76 ? 1.860 -2.300 9.827 1.00 96.44 76 LEU A N 1
ATOM 579 C CA . LEU A 1 76 ? 1.774 -2.053 11.270 1.00 96.44 76 LEU A CA 1
ATOM 580 C C . LEU A 1 76 ? 1.690 -0.556 11.583 1.00 96.44 76 LEU A C 1
ATOM 582 O O . LEU A 1 76 ? 0.842 -0.144 12.371 1.00 96.44 76 LEU A O 1
ATOM 586 N N . LEU A 1 77 ? 2.531 0.265 10.947 1.00 93.94 77 LEU A N 1
ATOM 587 C CA . LEU A 1 77 ? 2.528 1.717 11.139 1.00 93.94 77 LEU A CA 1
ATOM 588 C C . LEU A 1 77 ? 1.244 2.364 10.606 1.00 93.94 77 LEU A C 1
ATOM 590 O O . LEU A 1 77 ? 0.690 3.242 11.266 1.00 93.94 77 LEU A O 1
ATOM 594 N N . ALA A 1 78 ? 0.765 1.935 9.435 1.00 92.94 78 ALA A N 1
ATOM 595 C CA . ALA A 1 78 ? -0.479 2.431 8.852 1.00 92.94 78 ALA A CA 1
ATOM 596 C C . ALA A 1 78 ? -1.685 2.052 9.716 1.00 92.94 78 ALA A C 1
ATOM 598 O O . ALA A 1 78 ? -2.504 2.913 10.023 1.00 92.94 78 ALA A O 1
ATOM 599 N N . LEU A 1 79 ? -1.752 0.798 10.169 1.00 95.88 79 LEU A N 1
ATOM 600 C CA . LEU A 1 79 ? -2.818 0.311 11.035 1.00 95.88 79 LEU A CA 1
ATOM 601 C C . LEU A 1 79 ? -2.806 1.019 12.394 1.00 95.88 79 LEU A C 1
ATOM 603 O O . LEU A 1 79 ? -3.853 1.468 12.849 1.00 95.88 79 LEU A O 1
ATOM 607 N N . TYR A 1 80 ? -1.632 1.182 13.013 1.00 94.50 80 TYR A N 1
ATOM 608 C CA . TYR A 1 80 ? -1.488 1.940 14.259 1.00 94.50 80 TYR A CA 1
ATOM 609 C C . TYR A 1 80 ? -2.000 3.376 14.101 1.00 94.50 80 TYR A C 1
ATOM 611 O O . TYR A 1 80 ? -2.816 3.827 14.903 1.00 94.50 80 TYR A O 1
ATOM 619 N N . GLN A 1 81 ? -1.564 4.069 13.042 1.00 93.56 81 GLN A N 1
ATOM 620 C CA . GLN A 1 81 ? -1.988 5.439 12.755 1.00 93.56 81 GLN A CA 1
ATOM 621 C C . GLN A 1 81 ? -3.498 5.531 12.501 1.00 93.56 81 GLN A C 1
ATOM 623 O O . GLN A 1 81 ? -4.135 6.473 12.964 1.00 93.56 81 GLN A O 1
ATOM 628 N N . PHE A 1 82 ? -4.080 4.570 11.783 1.00 93.88 82 PHE A N 1
ATOM 629 C CA . PHE A 1 82 ? -5.517 4.539 11.521 1.00 93.88 82 PHE A CA 1
ATOM 630 C C . PHE A 1 82 ? -6.298 4.332 12.825 1.00 93.88 82 PHE A C 1
ATOM 632 O O . PHE A 1 82 ? -7.179 5.120 13.162 1.00 93.88 82 PHE A O 1
ATOM 639 N N . MET A 1 83 ? -5.946 3.299 13.597 1.00 93.62 83 MET A N 1
ATOM 640 C CA . MET A 1 83 ? -6.653 2.933 14.827 1.00 93.62 83 MET A CA 1
ATOM 641 C C . MET A 1 83 ? -6.531 3.992 15.927 1.00 93.62 83 MET A C 1
ATOM 643 O O . MET A 1 83 ? -7.439 4.107 16.748 1.00 93.62 83 MET A O 1
ATOM 647 N N . SER A 1 84 ? -5.444 4.772 15.959 1.00 92.88 84 SER A N 1
ATOM 648 C CA . SER A 1 84 ? -5.269 5.851 16.941 1.00 92.88 84 SER A CA 1
ATOM 649 C C . SER A 1 84 ? -6.196 7.046 16.710 1.00 92.88 84 SER A C 1
ATOM 651 O O . SER A 1 84 ? -6.370 7.843 17.625 1.00 92.88 84 SER A O 1
ATOM 653 N N . HIS A 1 85 ? -6.765 7.175 15.509 1.00 93.19 85 HIS A N 1
ATOM 654 C CA . HIS A 1 85 ? -7.673 8.262 15.131 1.00 93.19 85 HIS A CA 1
ATOM 655 C C . HIS A 1 85 ? -9.132 7.808 15.012 1.00 93.19 85 HIS A C 1
ATOM 657 O O . HIS A 1 85 ? -9.997 8.601 14.647 1.00 93.19 85 HIS A O 1
ATOM 663 N N . LEU A 1 86 ? -9.426 6.540 15.316 1.00 91.56 86 LEU A N 1
ATOM 664 C CA . LEU A 1 86 ? -10.805 6.069 15.343 1.00 91.56 86 LEU A CA 1
ATOM 665 C C . LEU A 1 86 ? -11.603 6.812 16.427 1.00 91.56 86 LEU A C 1
ATOM 667 O O . LEU A 1 86 ? -11.088 6.981 17.536 1.00 91.56 86 LEU A O 1
ATOM 671 N N . PRO A 1 87 ? -12.874 7.182 16.159 1.00 86.31 87 PRO A N 1
ATOM 672 C CA . PRO A 1 87 ? -13.734 7.845 17.144 1.00 86.31 87 PRO A CA 1
ATOM 673 C C . PRO A 1 87 ? -13.854 7.065 18.454 1.00 86.31 87 PRO A C 1
ATOM 675 O O . PRO A 1 87 ? -13.949 7.647 19.532 1.00 86.31 87 PRO A O 1
ATOM 678 N N . GLN A 1 88 ? -13.823 5.736 18.354 1.00 87.25 88 GLN A N 1
ATOM 679 C CA . GLN A 1 88 ? -13.802 4.843 19.492 1.00 87.25 88 GLN A CA 1
ATOM 680 C C . GLN A 1 88 ? -12.612 3.899 19.392 1.00 87.25 88 GLN A C 1
ATOM 682 O O . GLN A 1 88 ? -12.423 3.207 18.390 1.00 87.25 88 GLN A O 1
ATOM 687 N N . THR A 1 89 ? -11.815 3.857 20.457 1.00 86.56 89 THR A N 1
ATOM 688 C CA . THR A 1 89 ? -10.652 2.976 20.510 1.00 86.56 89 THR A CA 1
ATOM 689 C C . THR A 1 89 ? -11.103 1.522 20.692 1.00 86.56 89 THR A C 1
ATOM 691 O O . THR A 1 89 ? -11.882 1.233 21.605 1.00 86.56 89 THR A O 1
ATOM 694 N N . PRO A 1 90 ? -10.631 0.585 19.849 1.00 90.25 90 PRO A N 1
ATOM 695 C CA . PRO A 1 90 ? -10.963 -0.825 20.013 1.00 90.25 90 PRO A CA 1
ATOM 696 C C . PRO A 1 90 ? -10.358 -1.384 21.299 1.00 90.25 90 PRO A C 1
ATOM 698 O O . PRO A 1 90 ? -9.330 -0.894 21.792 1.00 90.25 90 PRO A O 1
ATOM 701 N N . SER A 1 91 ? -10.962 -2.446 21.827 1.00 92.06 91 SER A N 1
ATOM 702 C CA . SER A 1 91 ? -10.472 -3.090 23.047 1.00 92.06 91 SER A CA 1
ATOM 703 C C . SER A 1 91 ? -9.008 -3.539 22.906 1.00 92.06 91 SER A C 1
ATOM 705 O O . SER A 1 91 ? -8.499 -3.780 21.807 1.00 92.06 91 SER A O 1
ATOM 707 N N . VAL A 1 92 ? -8.289 -3.651 24.030 1.00 93.06 92 VAL A N 1
ATOM 708 C CA . VAL A 1 92 ? -6.880 -4.101 24.040 1.00 93.06 92 VAL A CA 1
ATOM 709 C C . VAL A 1 92 ? -6.734 -5.455 23.339 1.00 93.06 92 VAL A C 1
ATOM 711 O O . VAL A 1 92 ? -5.818 -5.635 22.539 1.00 93.06 92 VAL A O 1
ATOM 714 N N . HIS A 1 93 ? -7.678 -6.365 23.591 1.00 93.81 93 HIS A N 1
ATOM 715 C CA . HIS A 1 93 ? -7.738 -7.671 22.948 1.00 93.81 93 HIS A CA 1
ATOM 716 C C . HIS A 1 93 ? -7.895 -7.557 21.423 1.00 93.81 93 HIS A C 1
ATOM 718 O O . HIS A 1 93 ? -7.080 -8.114 20.694 1.00 93.81 93 HIS A O 1
ATOM 724 N N . THR A 1 94 ? -8.860 -6.779 20.920 1.00 95.25 94 THR A N 1
ATOM 725 C CA . THR A 1 94 ? -9.038 -6.591 19.468 1.00 95.25 94 THR A CA 1
ATOM 726 C C . THR A 1 94 ? -7.820 -5.959 18.809 1.00 95.25 94 THR A C 1
ATOM 728 O O . THR A 1 94 ? -7.394 -6.411 17.751 1.00 95.25 94 THR A O 1
ATOM 731 N N . ARG A 1 95 ? -7.197 -4.953 19.434 1.00 95.69 95 ARG A N 1
ATOM 732 C CA . ARG A 1 95 ? -5.961 -4.355 18.899 1.00 95.69 95 ARG A CA 1
ATOM 733 C C . ARG A 1 95 ? -4.840 -5.382 18.793 1.00 95.69 95 ARG A C 1
ATOM 735 O O . ARG A 1 95 ? -4.165 -5.438 17.770 1.00 95.69 95 ARG A O 1
ATOM 742 N N . PHE A 1 96 ? -4.671 -6.210 19.823 1.00 96.19 96 PHE A N 1
ATOM 743 C CA . PHE A 1 96 ? -3.708 -7.307 19.800 1.00 96.19 96 PHE A CA 1
ATOM 744 C C . PHE A 1 96 ? -3.997 -8.286 18.655 1.00 96.19 96 PHE A C 1
ATOM 746 O O . PHE A 1 96 ? -3.093 -8.595 17.880 1.00 96.19 96 PHE A O 1
ATOM 753 N N . VAL A 1 97 ? -5.258 -8.696 18.486 1.00 97.56 97 VAL A N 1
ATOM 754 C CA . VAL A 1 97 ? -5.705 -9.556 17.378 1.00 97.56 97 VAL A CA 1
ATOM 755 C C . VAL A 1 97 ? -5.363 -8.935 16.024 1.00 97.56 97 VAL A C 1
ATOM 757 O O . VAL A 1 97 ? -4.795 -9.621 15.178 1.00 97.56 97 VAL A O 1
ATOM 760 N N . CYS A 1 98 ? -5.634 -7.644 15.818 1.00 97.81 98 CYS A N 1
ATOM 761 C CA . CYS A 1 98 ? -5.312 -6.961 14.565 1.00 97.81 98 CYS A CA 1
ATOM 762 C C . CYS A 1 98 ? -3.802 -6.946 14.282 1.00 97.81 98 CYS A C 1
ATOM 764 O O . CYS A 1 98 ? -3.392 -7.248 13.163 1.00 97.81 98 CYS A O 1
ATOM 766 N N . TYR A 1 99 ? -2.957 -6.652 15.277 1.00 97.88 99 TYR A N 1
ATOM 767 C CA . TYR A 1 99 ? -1.501 -6.655 15.083 1.00 97.88 99 TYR A CA 1
ATOM 768 C C . TYR A 1 99 ? -0.941 -8.055 14.816 1.00 97.88 99 TYR A C 1
ATOM 770 O O . TYR A 1 99 ? -0.089 -8.215 13.942 1.00 97.88 99 TYR A O 1
ATOM 778 N N . VAL A 1 100 ? -1.446 -9.081 15.505 1.00 98.19 100 VAL A N 1
ATOM 779 C CA . VAL A 1 100 ? -1.086 -10.478 15.220 1.00 98.19 100 VAL A CA 1
ATOM 780 C C . VAL A 1 100 ? -1.559 -10.881 13.822 1.00 98.19 100 VAL A C 1
ATOM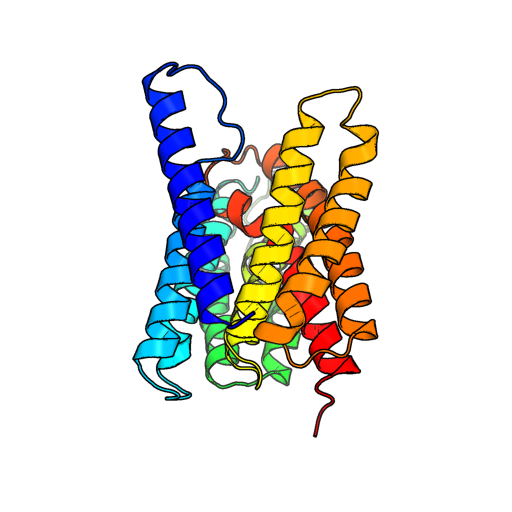 782 O O . VAL A 1 100 ? -0.813 -11.526 13.088 1.00 98.19 100 VAL A O 1
ATOM 785 N N . ALA A 1 101 ? -2.750 -10.447 13.408 1.00 98.44 101 ALA A N 1
ATOM 786 C CA . ALA A 1 101 ? -3.269 -10.705 12.071 1.00 98.44 101 ALA A CA 1
ATOM 787 C C . ALA A 1 101 ? -2.393 -10.088 10.970 1.00 98.44 101 ALA A C 1
ATOM 789 O O . ALA A 1 101 ? -2.260 -10.698 9.913 1.00 98.44 101 ALA A O 1
ATOM 790 N N . VAL A 1 102 ? -1.736 -8.944 11.210 1.00 98.31 102 VAL A N 1
ATOM 791 C CA . VAL A 1 102 ? -0.717 -8.421 10.282 1.00 98.31 102 VAL A CA 1
ATOM 792 C C . VAL A 1 102 ? 0.417 -9.430 10.117 1.00 98.31 102 VAL A C 1
ATOM 794 O O . VAL A 1 102 ? 0.739 -9.806 8.995 1.00 98.31 102 VAL A O 1
ATOM 797 N N . LEU A 1 103 ? 1.000 -9.917 11.215 1.00 97.81 103 LEU A N 1
ATOM 798 C CA . LEU A 1 103 ? 2.107 -10.876 11.146 1.00 97.81 103 LEU A CA 1
ATOM 799 C C . LEU A 1 103 ? 1.698 -12.171 10.436 1.00 97.81 103 LEU A C 1
ATOM 801 O O . LEU A 1 103 ? 2.428 -12.650 9.571 1.00 97.81 103 LEU A O 1
ATOM 805 N N . LEU A 1 104 ? 0.511 -12.696 10.749 1.00 98.00 104 LEU A N 1
ATOM 806 C CA . LEU A 1 104 ? -0.031 -13.887 10.099 1.00 98.00 104 LEU A CA 1
ATOM 807 C C . LEU A 1 104 ? -0.270 -13.658 8.603 1.00 98.00 104 LEU A C 1
ATOM 809 O O . LEU A 1 104 ? 0.132 -14.493 7.800 1.00 98.00 104 LEU A O 1
ATOM 813 N N . GLN A 1 105 ? -0.838 -12.514 8.208 1.00 98.00 105 GLN A N 1
ATOM 814 C CA . GLN A 1 105 ? -1.085 -12.203 6.798 1.00 98.00 105 GLN A CA 1
ATOM 815 C C . GLN A 1 105 ? 0.209 -12.247 5.981 1.00 98.00 105 GLN A C 1
ATOM 817 O O . GLN A 1 105 ? 0.251 -12.868 4.921 1.00 98.00 105 GLN A O 1
ATOM 822 N N . TYR A 1 106 ? 1.279 -11.631 6.487 1.00 96.69 106 TYR A N 1
ATOM 823 C CA . TYR A 1 106 ? 2.587 -11.634 5.830 1.00 96.69 106 TYR A CA 1
ATOM 824 C C . TYR A 1 106 ? 3.314 -12.980 5.938 1.00 96.69 106 TYR A C 1
ATOM 826 O O . TYR A 1 106 ? 4.094 -13.322 5.050 1.00 96.69 106 TYR A O 1
ATOM 834 N N . TYR A 1 107 ? 3.027 -13.777 6.967 1.00 95.81 107 TYR A N 1
ATOM 835 C CA . TYR A 1 107 ? 3.489 -15.160 7.050 1.00 95.81 107 TYR A CA 1
ATOM 836 C C . TYR A 1 107 ? 2.863 -16.034 5.952 1.00 95.81 107 TYR A C 1
ATOM 838 O O . TYR A 1 107 ? 3.584 -16.783 5.298 1.00 95.81 107 TYR A O 1
ATOM 846 N N . TRP A 1 108 ? 1.566 -15.878 5.659 1.00 96.25 108 TRP A N 1
ATOM 847 C CA . TRP A 1 108 ? 0.912 -16.577 4.541 1.00 96.25 108 TRP A CA 1
ATOM 848 C C . TRP A 1 108 ? 1.514 -16.205 3.188 1.00 96.25 108 TRP A C 1
ATOM 850 O O . TRP A 1 108 ? 1.649 -17.072 2.323 1.00 96.25 108 TRP A O 1
ATOM 860 N N . VAL A 1 109 ? 1.931 -14.942 3.026 1.00 94.44 109 VAL A N 1
ATOM 861 C CA . VAL A 1 109 ? 2.743 -14.529 1.875 1.00 94.44 109 VAL A CA 1
ATOM 862 C C . VAL A 1 109 ? 4.071 -15.284 1.876 1.00 94.44 109 VAL A C 1
ATOM 864 O O . VAL A 1 109 ? 4.391 -15.933 0.891 1.00 94.44 109 VAL A O 1
ATOM 867 N N . TYR A 1 110 ? 4.825 -15.268 2.976 1.00 92.44 110 TYR A N 1
ATOM 868 C CA . TYR A 1 110 ? 6.145 -15.904 3.053 1.00 92.44 110 TYR A CA 1
ATOM 869 C C . TYR A 1 110 ? 6.146 -17.389 2.662 1.00 92.44 110 TYR A C 1
ATOM 871 O O . TYR A 1 110 ? 7.040 -17.833 1.950 1.00 92.44 110 TYR A O 1
ATOM 879 N N . ILE A 1 111 ? 5.140 -18.151 3.096 1.00 92.56 111 ILE A N 1
ATOM 880 C CA . ILE A 1 111 ? 5.026 -19.583 2.776 1.00 92.56 111 ILE A CA 1
ATOM 881 C C . ILE A 1 111 ? 4.297 -19.863 1.451 1.00 92.56 111 ILE A C 1
ATOM 883 O O . ILE A 1 111 ? 4.002 -21.015 1.150 1.00 92.56 111 ILE A O 1
ATOM 887 N N . HIS A 1 112 ? 3.997 -18.828 0.659 1.00 91.62 112 HIS A N 1
ATOM 888 C CA . HIS A 1 112 ? 3.332 -18.918 -0.645 1.00 91.62 112 HIS A CA 1
ATOM 889 C C . HIS A 1 112 ? 1.905 -19.501 -0.606 1.00 91.62 112 HIS A C 1
ATOM 891 O O . HIS A 1 112 ? 1.411 -20.027 -1.609 1.00 91.62 112 HIS A O 1
ATOM 897 N N . TRP A 1 113 ? 1.198 -19.393 0.525 1.00 93.81 113 TRP A N 1
ATOM 898 C CA . TRP A 1 113 ? -0.138 -19.975 0.680 1.00 93.81 113 TRP A CA 1
ATOM 899 C C . TRP A 1 113 ? -1.240 -19.035 0.180 1.00 93.81 113 TRP A C 1
ATOM 901 O O . TRP A 1 113 ? -2.015 -18.475 0.956 1.00 93.81 113 TRP A O 1
ATOM 911 N N . TYR A 1 114 ? -1.341 -18.898 -1.145 1.00 91.38 114 TYR A N 1
ATOM 912 C CA . TYR A 1 114 ? -2.289 -17.987 -1.798 1.00 91.38 114 TYR A CA 1
ATOM 913 C C . TYR A 1 114 ? -3.736 -18.148 -1.317 1.00 91.38 114 TYR A C 1
ATOM 915 O O . TYR A 1 114 ? -4.396 -17.163 -0.996 1.00 91.38 114 TYR A O 1
ATOM 923 N N . GLY A 1 115 ? -4.229 -19.392 -1.286 1.00 93.31 115 GLY A N 1
ATOM 924 C CA . GLY A 1 115 ? -5.631 -19.682 -0.984 1.00 93.31 115 GLY A CA 1
ATOM 925 C C . GLY A 1 115 ? -6.041 -19.170 0.392 1.00 93.31 115 GLY A C 1
ATOM 926 O O . GLY A 1 115 ? -7.066 -18.508 0.509 1.00 93.31 115 GLY A O 1
ATOM 927 N N . PHE A 1 116 ? -5.211 -19.403 1.413 1.00 95.50 116 PHE A N 1
ATOM 928 C CA . PHE A 1 116 ? -5.489 -18.905 2.757 1.00 95.50 116 PHE A CA 1
ATOM 929 C C . PHE A 1 116 ? -5.229 -17.398 2.880 1.00 95.50 116 PHE A C 1
ATOM 931 O O . PHE A 1 116 ? -6.024 -16.689 3.492 1.00 95.50 116 PHE A O 1
ATOM 938 N N . PHE A 1 117 ? -4.183 -16.884 2.224 1.00 96.06 117 PHE A N 1
ATOM 939 C CA . PHE A 1 117 ? -3.857 -15.456 2.172 1.00 96.06 117 PHE A CA 1
ATOM 940 C C . PHE A 1 117 ? -5.043 -14.575 1.733 1.00 96.06 117 PHE A C 1
ATOM 942 O O . PHE A 1 117 ? -5.293 -13.535 2.349 1.00 96.06 117 PHE A O 1
ATOM 949 N N . VAL A 1 118 ? -5.790 -14.983 0.698 1.00 96.19 118 VAL A N 1
ATOM 950 C CA . VAL A 1 118 ? -6.913 -14.180 0.175 1.00 96.19 118 VAL A CA 1
ATOM 951 C C . VAL A 1 118 ? -8.180 -14.261 1.031 1.00 96.19 118 VAL A C 1
ATOM 953 O O . VAL A 1 118 ? -8.976 -13.327 1.010 1.00 96.19 118 VAL A O 1
ATOM 956 N N . VAL A 1 119 ? -8.379 -15.338 1.802 1.00 97.56 119 VAL A N 1
ATOM 957 C CA . VAL A 1 119 ? -9.581 -15.517 2.646 1.00 97.56 119 VAL A CA 1
ATOM 958 C C . VAL A 1 119 ? -9.363 -15.133 4.111 1.00 97.56 119 VAL A C 1
ATOM 960 O O . VAL A 1 119 ? -10.337 -14.860 4.812 1.00 97.56 119 VAL A O 1
ATOM 963 N N . PHE A 1 120 ? -8.115 -15.092 4.590 1.00 98.31 120 PHE A N 1
ATOM 964 C CA . PHE A 1 120 ? -7.797 -14.890 6.006 1.00 98.31 120 PHE A CA 1
ATOM 965 C C . PHE A 1 120 ? -8.430 -13.617 6.572 1.00 98.31 120 PHE A C 1
ATOM 967 O O . PHE A 1 120 ? -9.179 -13.688 7.544 1.00 98.31 120 PHE A O 1
ATOM 974 N N . ILE A 1 121 ? -8.176 -12.462 5.952 1.00 98.00 121 ILE A N 1
ATOM 975 C CA . ILE A 1 121 ? -8.745 -11.195 6.428 1.00 98.00 121 ILE A CA 1
ATOM 976 C C . ILE A 1 121 ? -10.243 -11.093 6.094 1.00 98.00 121 ILE A C 1
ATOM 978 O O . ILE A 1 121 ? -11.030 -10.957 7.033 1.00 98.00 121 ILE A O 1
ATOM 982 N N . PRO A 1 122 ? -10.675 -11.196 4.819 1.00 97.38 122 PRO A N 1
ATOM 983 C CA . PRO A 1 122 ? -12.056 -10.875 4.450 1.00 97.38 122 PRO A CA 1
ATOM 984 C C . PRO A 1 122 ? -13.105 -11.843 5.005 1.00 97.38 122 PRO A C 1
ATOM 986 O O . PRO A 1 122 ? -14.260 -11.455 5.152 1.00 97.38 122 PRO A O 1
ATOM 989 N N . VAL A 1 123 ? -12.724 -13.093 5.298 1.00 97.62 123 VAL A N 1
ATOM 990 C CA . VAL A 1 123 ? -13.641 -14.119 5.814 1.00 97.62 123 VAL A CA 1
ATOM 991 C C . VAL A 1 123 ? -13.381 -14.364 7.295 1.00 97.62 123 VAL A C 1
ATOM 993 O O . VAL A 1 123 ? -14.210 -14.019 8.133 1.00 97.62 123 VAL A O 1
ATOM 996 N N . PHE A 1 124 ? -12.227 -14.935 7.647 1.00 97.75 124 PHE A N 1
ATOM 997 C CA . PHE A 1 124 ? -11.998 -15.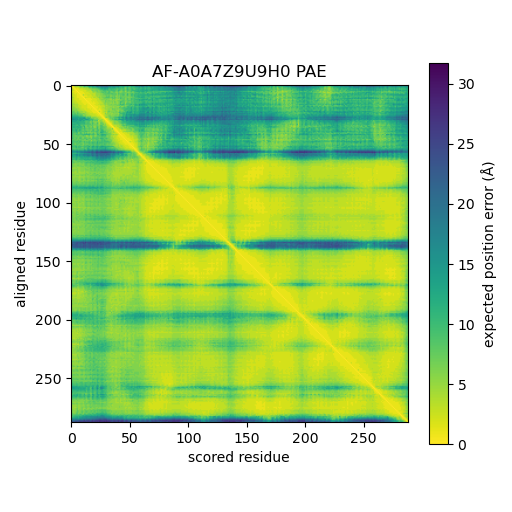425 9.009 1.00 97.75 124 PHE A CA 1
ATOM 998 C C . PHE A 1 124 ? -11.856 -14.295 10.026 1.00 97.75 124 PHE A C 1
ATOM 1000 O O . PHE A 1 124 ? -12.548 -14.284 11.044 1.00 97.75 124 PHE A O 1
ATOM 1007 N N . LEU A 1 125 ? -10.987 -13.321 9.750 1.00 97.94 125 LEU A N 1
ATOM 1008 C CA . LEU A 1 125 ? -10.779 -12.209 10.666 1.00 97.94 125 LEU A CA 1
ATOM 1009 C C . LEU A 1 125 ? -12.035 -11.342 10.758 1.00 97.94 125 LEU A C 1
ATOM 1011 O O . LEU A 1 125 ? -12.446 -10.988 11.857 1.00 97.94 125 LEU A O 1
ATOM 1015 N N . PHE A 1 126 ? -12.675 -11.025 9.632 1.00 97.00 126 PHE A N 1
ATOM 1016 C CA . PHE A 1 126 ? -13.855 -10.160 9.624 1.00 97.00 126 PHE A CA 1
ATOM 1017 C C . PHE A 1 126 ? -15.039 -10.747 10.397 1.00 97.00 126 PHE A C 1
ATOM 1019 O O . PHE A 1 126 ? -15.762 -9.978 11.028 1.00 97.00 126 PHE A O 1
ATOM 1026 N N . LEU A 1 127 ? -15.201 -12.074 10.414 1.00 95.75 127 LEU A N 1
ATOM 1027 C CA . LEU A 1 127 ? -16.185 -12.757 11.260 1.00 95.75 127 LEU A CA 1
ATOM 1028 C C . LEU A 1 127 ? -15.790 -12.775 12.742 1.00 95.75 127 LEU A C 1
ATOM 1030 O O . LEU A 1 127 ? -16.661 -12.779 13.610 1.00 95.75 127 LEU A O 1
ATOM 1034 N N . TYR A 1 128 ? -14.491 -12.773 13.044 1.00 96.12 128 TYR A N 1
ATOM 1035 C CA . TYR A 1 128 ? -13.989 -12.813 14.416 1.00 96.12 128 TYR A CA 1
ATOM 1036 C C . TYR A 1 128 ? -13.970 -11.440 15.105 1.00 96.12 128 TYR A C 1
ATOM 1038 O O . TYR A 1 128 ? -14.254 -11.354 16.298 1.00 96.12 128 TYR A O 1
ATOM 1046 N N . LEU A 1 129 ? -13.687 -10.358 14.372 1.00 94.44 129 LEU A N 1
ATOM 1047 C CA . LEU A 1 129 ? -13.586 -8.993 14.911 1.00 94.44 129 LEU A CA 1
ATOM 1048 C C . LEU A 1 129 ? -14.809 -8.517 15.728 1.00 94.44 129 LEU A C 1
ATOM 1050 O O . LEU A 1 129 ? -14.603 -7.951 16.802 1.00 94.44 129 LEU A O 1
ATOM 1054 N N . PRO A 1 130 ? -16.068 -8.764 15.308 1.00 91.00 130 PRO A N 1
ATOM 1055 C CA . PRO A 1 130 ? -17.242 -8.406 16.105 1.00 91.00 130 PRO A CA 1
ATOM 1056 C C . PRO A 1 130 ? -17.288 -9.124 17.460 1.00 91.00 130 PRO A C 1
ATOM 1058 O O . PRO A 1 130 ? -17.796 -8.579 18.433 1.00 91.00 130 PRO A O 1
ATOM 1061 N N . VAL A 1 131 ? -16.770 -10.355 17.522 1.00 91.44 131 VAL A N 1
ATOM 1062 C CA . VAL A 1 131 ? -16.748 -11.181 18.738 1.00 91.44 131 VAL A CA 1
ATOM 1063 C C . VAL A 1 131 ? -15.559 -10.812 19.626 1.00 91.44 131 VAL A C 1
ATOM 1065 O O . VAL A 1 131 ? -15.657 -10.853 20.854 1.00 91.44 131 VAL A O 1
ATOM 1068 N N . SER A 1 132 ? -14.425 -10.451 19.019 1.00 90.06 132 SER A N 1
ATOM 1069 C CA . SER A 1 132 ? -13.219 -10.064 19.751 1.00 90.06 132 SER A CA 1
ATOM 1070 C C . SER A 1 132 ? -13.386 -8.731 20.468 1.00 90.06 132 SER A C 1
ATOM 1072 O O . SER A 1 132 ? -12.751 -8.521 21.507 1.00 90.06 132 SER A O 1
ATOM 1074 N N . ASP A 1 133 ? -14.210 -7.840 19.910 1.00 86.06 133 ASP A N 1
ATOM 1075 C CA . ASP A 1 133 ? -14.361 -6.476 20.382 1.00 86.06 133 ASP A CA 1
ATOM 1076 C C . ASP A 1 133 ? -15.488 -6.333 21.397 1.00 86.06 133 ASP A C 1
ATOM 1078 O O . ASP A 1 133 ? -16.650 -6.085 21.087 1.00 86.06 133 ASP A O 1
ATOM 1082 N N . LYS A 1 134 ? -15.109 -6.465 22.668 1.00 77.56 134 LYS A N 1
ATOM 1083 C CA . LYS A 1 134 ? -15.979 -6.145 23.798 1.00 77.56 134 LYS A CA 1
ATOM 1084 C C . LYS A 1 134 ? -15.998 -4.634 23.983 1.00 77.56 134 LYS A C 1
ATOM 1086 O O . LYS A 1 134 ? -15.247 -4.091 24.793 1.00 77.56 134 LYS A O 1
ATOM 1091 N N . LEU A 1 135 ? -16.810 -3.955 23.184 1.00 66.19 135 LEU A N 1
ATOM 1092 C CA . LEU A 1 135 ? -17.002 -2.521 23.331 1.00 66.19 135 LEU A CA 1
ATOM 1093 C C . LEU A 1 135 ? -17.749 -2.244 24.643 1.00 66.19 135 LEU A C 1
ATOM 1095 O O . LEU A 1 135 ? -18.802 -2.824 24.903 1.00 66.19 135 LEU A O 1
ATOM 1099 N N . GLY A 1 136 ? -17.167 -1.388 25.488 1.00 65.62 136 GLY A N 1
ATOM 1100 C CA . GLY A 1 136 ? -17.850 -0.831 26.660 1.00 65.62 136 GLY A CA 1
ATOM 1101 C C . GLY A 1 136 ? -19.015 0.081 26.246 1.00 65.62 136 GLY A C 1
ATOM 1102 O O . GLY A 1 136 ? -19.337 0.142 25.061 1.00 65.62 136 GLY A O 1
ATOM 1103 N N . PRO A 1 137 ? -19.655 0.814 27.175 1.00 63.78 137 PRO A N 1
ATOM 1104 C CA . PRO A 1 137 ? -20.696 1.777 26.811 1.00 63.78 137 PRO A CA 1
ATOM 1105 C C . PRO A 1 137 ? -20.167 2.750 25.742 1.00 63.78 137 PRO A C 1
ATOM 1107 O O . PRO A 1 137 ? -19.204 3.480 25.977 1.00 63.78 137 PRO A O 1
ATOM 1110 N N . THR A 1 138 ? -20.751 2.690 24.542 1.00 64.94 138 THR A N 1
ATOM 1111 C CA . THR A 1 138 ? -20.256 3.380 23.346 1.00 64.94 138 THR A CA 1
ATOM 1112 C C . THR A 1 138 ? -20.935 4.732 23.171 1.00 64.94 138 THR A C 1
ATOM 1114 O O . THR A 1 138 ? -22.148 4.854 23.326 1.00 64.94 138 THR A O 1
ATOM 1117 N N . THR A 1 139 ? -20.167 5.757 22.803 1.00 67.25 139 THR A N 1
ATOM 1118 C CA . THR A 1 139 ? -20.709 7.066 22.390 1.00 67.25 139 THR A CA 1
ATOM 1119 C C . THR A 1 139 ? -21.111 7.083 20.912 1.00 67.25 139 THR A C 1
ATOM 1121 O O . THR A 1 139 ? -21.842 7.971 20.479 1.00 67.25 139 THR A O 1
ATOM 1124 N N . THR A 1 140 ? -20.653 6.095 20.139 1.00 74.88 140 THR A N 1
ATOM 1125 C CA . THR A 1 140 ? -20.928 5.912 18.711 1.00 74.88 140 THR A CA 1
ATOM 1126 C C . THR A 1 140 ? -21.692 4.615 18.441 1.00 74.88 140 THR A C 1
ATOM 1128 O O . THR A 1 140 ? -21.793 3.728 19.292 1.00 74.88 140 THR A O 1
ATOM 1131 N N . SER A 1 141 ? -22.247 4.499 17.230 1.00 85.25 141 SER A N 1
ATOM 1132 C CA . SER A 1 141 ? -22.902 3.271 16.772 1.00 85.25 141 SER A CA 1
ATOM 1133 C C . SER A 1 141 ? -21.899 2.103 16.726 1.00 85.25 141 SER A C 1
ATOM 1135 O O . SER A 1 141 ? -20.874 2.224 16.046 1.00 85.25 141 SER A O 1
ATOM 1137 N N . PRO A 1 142 ? -22.191 0.949 17.362 1.00 83.44 142 PRO A N 1
ATOM 1138 C CA . PRO A 1 142 ? -21.332 -0.238 17.308 1.00 83.44 142 PRO A CA 1
ATOM 1139 C C . PRO A 1 142 ? -21.022 -0.707 15.880 1.00 83.44 142 PRO A C 1
ATOM 1141 O O . PRO A 1 142 ? -19.910 -1.148 15.600 1.00 83.44 142 PRO A O 1
ATOM 1144 N N . ILE A 1 143 ? -21.979 -0.550 14.959 1.00 88.69 143 ILE A N 1
ATOM 1145 C CA . ILE A 1 143 ? -21.816 -0.912 13.544 1.00 88.69 143 ILE A CA 1
ATOM 1146 C C . ILE A 1 143 ? -20.778 -0.011 12.866 1.00 88.69 143 ILE A C 1
ATOM 1148 O O . ILE A 1 143 ? -19.966 -0.506 12.091 1.00 88.69 143 ILE A O 1
ATOM 1152 N N . LEU A 1 144 ? -20.766 1.292 13.171 1.00 89.25 144 LEU A N 1
ATOM 1153 C CA . LEU A 1 144 ? -19.793 2.228 12.595 1.00 89.25 144 LEU A CA 1
ATOM 1154 C C . LEU A 1 144 ? -18.374 1.930 13.083 1.00 89.25 144 LEU A C 1
ATOM 1156 O O . LEU A 1 144 ? -17.437 1.937 12.285 1.00 89.25 144 LEU A O 1
ATOM 1160 N N . ASN A 1 145 ? -18.209 1.618 14.371 1.00 88.50 145 ASN A N 1
ATOM 1161 C CA . ASN A 1 145 ? -16.905 1.247 14.927 1.00 88.50 145 ASN A CA 1
ATOM 1162 C C . ASN A 1 145 ? -16.370 -0.032 14.277 1.00 88.50 145 ASN A C 1
ATOM 1164 O O . ASN A 1 145 ? -15.220 -0.077 13.841 1.00 88.50 145 ASN A O 1
ATOM 1168 N N . LEU A 1 146 ? -17.229 -1.044 14.155 1.00 91.50 146 LEU A N 1
ATOM 1169 C CA . LEU A 1 146 ? -16.883 -2.307 13.521 1.00 91.50 146 LEU A CA 1
ATOM 1170 C C . LEU A 1 146 ? -16.542 -2.121 12.035 1.00 91.50 146 LEU A C 1
ATOM 1172 O O . LEU A 1 146 ? -15.493 -2.584 11.595 1.00 91.50 146 LEU A O 1
ATOM 1176 N N . ALA A 1 147 ? -17.360 -1.373 11.288 1.00 93.00 147 ALA A N 1
ATOM 1177 C CA . ALA A 1 147 ? -17.102 -1.054 9.885 1.00 93.00 147 ALA A CA 1
ATOM 1178 C C . ALA A 1 147 ? -1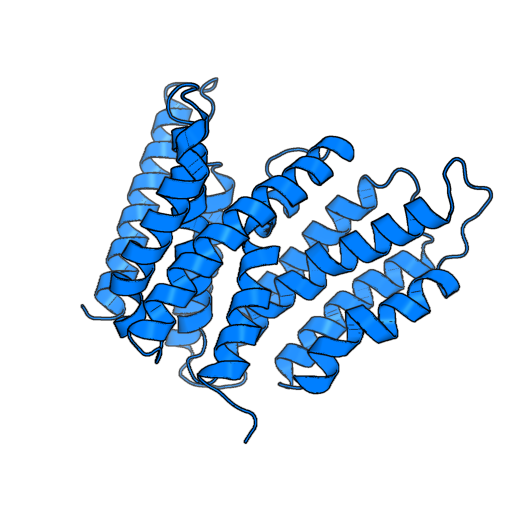5.769 -0.312 9.702 1.00 93.00 147 ALA A C 1
ATOM 1180 O O . ALA A 1 147 ? -15.006 -0.624 8.789 1.00 93.00 147 ALA A O 1
ATOM 1181 N N . SER A 1 148 ? -15.449 0.622 10.603 1.00 93.56 148 SER A N 1
ATOM 1182 C CA . SER A 1 148 ? -14.172 1.344 10.587 1.00 93.56 148 SER A CA 1
ATOM 1183 C C . SER A 1 148 ? -12.989 0.404 10.833 1.00 93.56 148 SER A C 1
ATOM 1185 O O . SER A 1 148 ? -11.938 0.531 10.203 1.00 93.56 148 SER A O 1
ATOM 1187 N N . LEU A 1 149 ? -13.168 -0.585 11.712 1.00 94.00 149 LEU A N 1
ATOM 1188 C CA . LEU A 1 149 ? -12.153 -1.583 12.019 1.00 94.00 149 LEU A CA 1
ATOM 1189 C C . LEU A 1 149 ? -11.943 -2.555 10.849 1.00 94.00 149 LEU A C 1
ATOM 1191 O O . LEU A 1 149 ? -10.800 -2.768 10.435 1.00 94.00 149 LEU A O 1
ATOM 1195 N N . HIS A 1 150 ? -13.022 -3.060 10.240 1.00 95.56 150 HIS A N 1
ATOM 1196 C CA . HIS A 1 150 ? -12.960 -3.833 8.993 1.00 95.56 150 HIS A CA 1
ATOM 1197 C C . HIS A 1 150 ? -12.252 -3.051 7.889 1.00 95.56 150 HIS A C 1
ATOM 1199 O O . HIS A 1 150 ? -11.361 -3.585 7.228 1.00 95.56 150 HIS A O 1
ATOM 1205 N N . TRP A 1 151 ? -12.585 -1.770 7.731 1.00 94.25 151 TRP A N 1
ATOM 1206 C CA . TRP A 1 151 ? -11.975 -0.917 6.720 1.00 94.25 151 TRP A CA 1
ATOM 1207 C C . TRP A 1 151 ? -10.474 -0.695 6.953 1.00 94.25 151 TRP A C 1
ATOM 1209 O O . TRP A 1 151 ? -9.683 -0.752 6.006 1.00 94.25 151 TRP A O 1
ATOM 1219 N N . SER A 1 152 ? -10.056 -0.511 8.209 1.00 95.31 152 SER A N 1
ATOM 1220 C CA . SER A 1 152 ? -8.636 -0.389 8.562 1.00 95.31 152 SER A CA 1
ATOM 1221 C C . SER A 1 152 ? -7.849 -1.663 8.232 1.00 95.31 152 SER A C 1
ATOM 1223 O O . SER A 1 152 ? -6.784 -1.590 7.621 1.00 95.31 152 SER A O 1
ATOM 1225 N N . MET A 1 153 ? -8.402 -2.845 8.527 1.00 97.56 153 MET A N 1
ATOM 1226 C CA . MET A 1 153 ? -7.777 -4.122 8.170 1.00 97.56 153 MET A CA 1
ATOM 1227 C C . MET A 1 153 ? -7.751 -4.346 6.655 1.00 97.56 153 MET A C 1
ATOM 1229 O O . MET A 1 153 ? -6.745 -4.819 6.121 1.00 97.56 153 MET A O 1
ATOM 1233 N N . MET A 1 154 ? -8.821 -3.969 5.948 1.00 96.56 154 MET A N 1
ATOM 1234 C CA . MET A 1 154 ? -8.889 -4.070 4.491 1.00 96.56 154 MET A CA 1
ATOM 1235 C C . MET A 1 154 ? -7.795 -3.227 3.829 1.00 96.56 154 MET A C 1
ATOM 1237 O O . MET A 1 154 ? -7.006 -3.730 3.034 1.00 96.56 154 MET A O 1
ATOM 1241 N N . THR A 1 155 ? -7.712 -1.947 4.184 1.00 93.69 155 THR A N 1
ATOM 1242 C CA . THR A 1 155 ? -6.835 -0.988 3.501 1.00 93.69 155 THR A CA 1
ATOM 1243 C C . THR A 1 155 ? -5.383 -1.071 3.956 1.00 93.69 155 THR A C 1
ATOM 1245 O O . THR A 1 155 ? -4.486 -1.132 3.115 1.00 93.69 155 THR A O 1
ATOM 1248 N N . CYS A 1 156 ? -5.129 -1.105 5.267 1.00 95.19 156 CYS A N 1
ATOM 1249 C CA . CYS A 1 156 ? -3.772 -1.061 5.811 1.00 95.19 156 CYS A CA 1
ATOM 1250 C C . CYS A 1 156 ? -3.041 -2.401 5.726 1.00 95.19 156 CYS A C 1
ATOM 1252 O O . CYS A 1 156 ? -1.812 -2.409 5.746 1.00 95.19 156 CYS A O 1
ATOM 1254 N N . VAL A 1 157 ? -3.769 -3.521 5.648 1.00 97.44 157 VAL A N 1
ATOM 1255 C CA . VAL A 1 157 ? -3.178 -4.862 5.767 1.00 97.44 157 VAL A CA 1
ATOM 1256 C C . VAL A 1 157 ? -3.477 -5.710 4.543 1.00 97.44 157 VAL A C 1
ATOM 1258 O O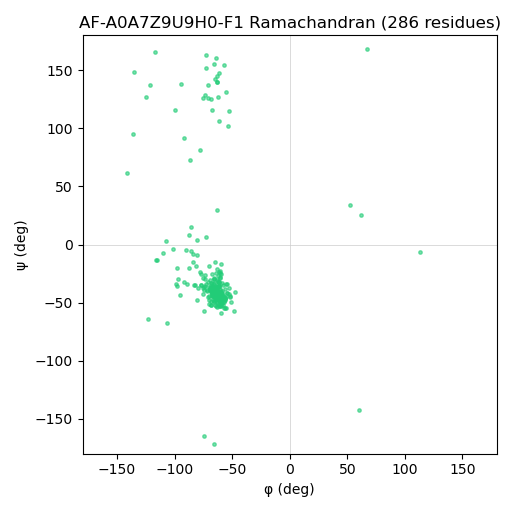 . VAL A 1 157 ? -2.551 -6.051 3.809 1.00 97.44 157 VAL A O 1
ATOM 1261 N N . PHE A 1 158 ? -4.748 -6.031 4.283 1.00 97.69 158 PHE A N 1
ATOM 1262 C CA . PHE A 1 158 ? -5.125 -6.935 3.195 1.00 97.69 158 PHE A CA 1
ATOM 1263 C C . PHE A 1 158 ? -4.652 -6.400 1.843 1.00 97.69 158 PHE A C 1
ATOM 1265 O O . PHE A 1 158 ? -3.820 -7.023 1.184 1.00 97.69 158 PHE A O 1
ATOM 1272 N N . CYS A 1 159 ? -5.090 -5.204 1.469 1.00 96.00 159 CYS A N 1
ATOM 1273 C CA . CYS A 1 159 ? -4.714 -4.546 0.226 1.00 96.00 159 CYS A CA 1
ATOM 1274 C C . CYS A 1 159 ? -3.195 -4.383 0.067 1.00 96.00 159 CYS A C 1
ATOM 1276 O O . CYS A 1 159 ? -2.642 -4.704 -0.983 1.00 96.00 159 CYS A O 1
ATOM 1278 N N . LEU A 1 160 ? -2.501 -3.934 1.117 1.00 94.31 160 LEU A N 1
ATOM 1279 C CA . LEU A 1 160 ? -1.055 -3.717 1.061 1.00 94.31 160 LEU A CA 1
ATOM 1280 C C . LEU A 1 160 ? -0.269 -5.032 0.941 1.00 94.31 160 LEU A C 1
ATOM 1282 O O . LEU A 1 160 ? 0.705 -5.105 0.193 1.00 94.31 160 LEU A O 1
ATOM 1286 N N . SER A 1 161 ? -0.725 -6.097 1.604 1.00 96.19 161 SER A N 1
ATOM 1287 C CA . SER A 1 161 ? -0.090 -7.417 1.531 1.00 96.19 161 SER A CA 1
ATOM 1288 C C . SER A 1 161 ? -0.124 -8.029 0.122 1.00 96.19 161 SER A C 1
ATOM 1290 O O . SER A 1 161 ? 0.753 -8.825 -0.211 1.00 96.19 161 SER A O 1
ATOM 1292 N N . HIS A 1 162 ? -1.040 -7.592 -0.757 1.00 96.06 162 HIS A N 1
ATOM 1293 C CA . HIS A 1 162 ? -1.028 -7.983 -2.175 1.00 96.06 162 HIS A CA 1
ATOM 1294 C C . HIS A 1 162 ? 0.199 -7.444 -2.909 1.00 96.06 162 HIS A C 1
ATOM 1296 O O . HIS A 1 162 ? 0.726 -8.131 -3.778 1.00 96.06 162 HIS A O 1
ATOM 1302 N N . ALA A 1 163 ? 0.698 -6.258 -2.542 1.00 92.75 163 ALA A N 1
ATOM 1303 C CA . ALA A 1 163 ? 1.932 -5.731 -3.118 1.00 92.75 163 ALA A CA 1
ATOM 1304 C C . ALA A 1 163 ? 3.112 -6.634 -2.745 1.00 92.75 163 ALA A C 1
ATOM 1306 O O . ALA A 1 163 ? 3.906 -7.010 -3.603 1.00 92.75 163 ALA A O 1
ATOM 1307 N N . ALA A 1 164 ? 3.187 -7.052 -1.480 1.00 92.19 164 ALA A N 1
ATOM 1308 C CA . ALA A 1 164 ? 4.221 -7.972 -1.027 1.00 92.19 164 ALA A CA 1
ATOM 1309 C C . ALA A 1 164 ? 4.113 -9.354 -1.689 1.00 92.19 164 ALA A C 1
ATOM 1311 O O . ALA A 1 164 ? 5.132 -9.945 -2.032 1.00 92.19 164 ALA A O 1
ATOM 1312 N N . TYR A 1 165 ? 2.901 -9.843 -1.953 1.00 93.19 165 TYR A N 1
ATOM 1313 C CA . TYR A 1 165 ? 2.698 -11.111 -2.655 1.00 93.19 165 TYR A CA 1
ATOM 1314 C C . TYR A 1 165 ? 3.229 -11.080 -4.104 1.00 93.19 165 TYR A C 1
ATOM 1316 O O . TYR A 1 165 ? 3.641 -12.108 -4.633 1.00 93.19 165 TYR A O 1
ATOM 1324 N N . LEU A 1 166 ? 3.336 -9.913 -4.751 1.00 91.19 166 LEU A N 1
ATOM 1325 C CA . LEU A 1 166 ? 3.965 -9.819 -6.079 1.00 91.19 166 LEU A CA 1
ATOM 1326 C C . LEU A 1 166 ? 5.445 -10.236 -6.073 1.00 91.19 166 LEU A C 1
ATOM 1328 O O . LEU A 1 166 ? 5.935 -10.723 -7.088 1.00 91.19 166 LEU A O 1
ATOM 1332 N N . LEU A 1 167 ? 6.147 -10.091 -4.942 1.00 86.81 167 LEU A N 1
ATOM 1333 C CA . LEU A 1 167 ? 7.568 -10.445 -4.804 1.00 86.81 167 LEU A CA 1
ATOM 1334 C C . LEU A 1 167 ? 7.842 -11.933 -5.017 1.00 86.81 167 LEU A C 1
ATOM 1336 O O . LEU A 1 167 ? 8.935 -12.294 -5.443 1.00 86.81 167 LEU A O 1
ATOM 1340 N N . ILE A 1 168 ? 6.871 -12.771 -4.667 1.00 85.75 168 ILE A N 1
ATOM 1341 C CA . ILE A 1 168 ? 7.018 -14.225 -4.609 1.00 85.75 168 ILE A CA 1
ATOM 1342 C C . ILE A 1 168 ? 6.423 -14.942 -5.824 1.00 85.75 168 ILE A C 1
ATOM 1344 O O . ILE A 1 168 ? 6.505 -16.165 -5.922 1.00 85.75 168 ILE A O 1
ATOM 1348 N N . LEU A 1 169 ? 5.790 -14.197 -6.731 1.00 87.25 169 LEU A N 1
ATOM 1349 C CA . LEU A 1 169 ? 5.330 -14.726 -8.011 1.00 87.25 169 LEU A CA 1
ATOM 1350 C C . LEU A 1 169 ? 6.528 -14.971 -8.948 1.00 87.25 169 LEU A C 1
ATOM 1352 O O . LEU A 1 169 ? 7.596 -14.408 -8.723 1.00 87.25 169 LEU A O 1
ATOM 1356 N N . PRO A 1 170 ? 6.382 -15.755 -10.032 1.00 80.62 170 PRO A N 1
ATOM 1357 C CA . PRO A 1 170 ? 7.513 -16.138 -10.889 1.00 80.62 170 PRO A CA 1
ATOM 1358 C C . PRO A 1 170 ? 8.284 -14.970 -11.526 1.00 80.62 170 PRO A C 1
ATOM 1360 O O . PRO A 1 170 ? 9.497 -15.046 -11.695 1.00 80.62 170 PRO A O 1
ATOM 1363 N N . ALA A 1 171 ? 7.604 -13.867 -11.854 1.00 79.88 171 ALA A N 1
ATOM 1364 C CA . ALA A 1 171 ? 8.252 -12.642 -12.341 1.00 79.88 171 ALA A CA 1
ATOM 1365 C C . ALA A 1 171 ? 8.840 -11.769 -11.211 1.00 79.88 171 ALA A C 1
ATOM 1367 O O . ALA A 1 171 ? 9.595 -10.822 -11.458 1.00 79.88 171 ALA A O 1
ATOM 1368 N N . GLY A 1 172 ? 8.525 -12.126 -9.968 1.00 81.88 172 GLY A N 1
ATOM 1369 C CA . GLY A 1 172 ? 9.200 -11.705 -8.758 1.00 81.88 172 GLY A CA 1
ATOM 1370 C C . GLY A 1 172 ? 9.188 -10.194 -8.528 1.00 81.88 172 GLY A C 1
ATOM 1371 O O . GLY A 1 172 ? 8.216 -9.505 -8.855 1.00 81.88 172 GLY A O 1
ATOM 1372 N N . PRO A 1 173 ? 10.289 -9.633 -8.001 1.00 82.06 173 PRO A N 1
ATOM 1373 C CA . PRO A 1 173 ? 10.360 -8.221 -7.637 1.00 82.06 173 PRO A CA 1
ATOM 1374 C C . PRO A 1 173 ? 10.130 -7.234 -8.798 1.00 82.06 173 PRO A C 1
ATOM 1376 O O . PRO A 1 173 ? 9.826 -6.065 -8.556 1.00 82.06 173 PRO A O 1
ATOM 1379 N N . GLY A 1 174 ? 10.227 -7.690 -10.054 1.00 84.19 174 GLY A N 1
ATOM 1380 C CA . GLY A 1 174 ? 9.894 -6.891 -11.233 1.00 84.19 174 GLY A CA 1
ATOM 1381 C C . GLY A 1 174 ? 8.416 -6.496 -11.300 1.00 84.19 174 GLY A C 1
ATOM 1382 O O . GLY A 1 174 ? 8.116 -5.350 -11.633 1.00 84.19 174 GLY A O 1
ATOM 1383 N N . LEU A 1 175 ? 7.500 -7.384 -10.892 1.00 89.56 175 LEU A N 1
ATOM 1384 C CA . LEU A 1 175 ? 6.064 -7.080 -10.821 1.00 89.56 175 LEU A CA 1
ATOM 1385 C C . LEU A 1 175 ? 5.770 -6.009 -9.771 1.00 89.56 175 LEU A C 1
ATOM 1387 O O . LEU A 1 175 ? 5.017 -5.073 -10.032 1.00 89.56 175 LEU A O 1
ATOM 1391 N N . LEU A 1 176 ? 6.394 -6.122 -8.594 1.00 89.19 176 LEU A N 1
ATOM 1392 C CA . LEU A 1 176 ? 6.261 -5.112 -7.549 1.00 89.19 176 LEU A CA 1
ATOM 1393 C C . LEU A 1 176 ? 6.759 -3.752 -8.048 1.00 89.19 176 LEU A C 1
ATOM 1395 O O . LEU A 1 176 ? 6.065 -2.748 -7.888 1.00 89.19 176 LEU A O 1
ATOM 1399 N N . PHE A 1 177 ? 7.951 -3.720 -8.653 1.00 86.69 177 PHE A N 1
ATOM 1400 C CA . PHE A 1 177 ? 8.518 -2.491 -9.201 1.00 86.69 177 PHE A CA 1
ATOM 1401 C C . PHE A 1 177 ? 7.597 -1.867 -10.247 1.00 86.69 177 PHE A C 1
ATOM 1403 O O . PHE A 1 177 ? 7.350 -0.665 -10.197 1.00 86.69 177 PHE A O 1
ATOM 1410 N N . PHE A 1 178 ? 7.059 -2.686 -11.152 1.00 90.31 178 PHE A N 1
ATOM 1411 C CA . PHE A 1 178 ? 6.116 -2.258 -12.175 1.00 90.31 178 PHE A CA 1
ATOM 1412 C C . PHE A 1 178 ? 4.887 -1.578 -11.559 1.00 90.31 178 PHE A C 1
ATOM 1414 O O . PHE A 1 178 ? 4.621 -0.417 -11.864 1.00 90.31 178 PHE A O 1
ATOM 1421 N N . VAL A 1 179 ? 4.189 -2.240 -10.630 1.00 92.88 179 VAL A N 1
ATOM 1422 C CA . VAL A 1 179 ? 2.988 -1.671 -9.993 1.00 92.88 179 VAL A CA 1
ATOM 1423 C C . VAL A 1 179 ? 3.309 -0.385 -9.240 1.00 92.88 179 VAL A C 1
ATOM 1425 O O . VAL A 1 179 ? 2.644 0.624 -9.451 1.00 92.88 179 VAL A O 1
ATOM 1428 N N . VAL A 1 180 ? 4.342 -0.390 -8.393 1.00 90.00 180 VAL A N 1
ATOM 1429 C CA . VAL A 1 180 ? 4.709 0.790 -7.594 1.00 90.00 180 VAL A CA 1
ATOM 1430 C C . VAL A 1 180 ? 5.081 1.968 -8.494 1.00 90.00 180 VAL A C 1
ATOM 1432 O O . VAL A 1 180 ? 4.615 3.081 -8.256 1.00 90.00 180 VAL A O 1
ATOM 1435 N N . LEU A 1 181 ? 5.886 1.741 -9.538 1.00 88.75 181 LEU A N 1
ATOM 1436 C CA . LEU A 1 181 ? 6.293 2.789 -10.473 1.00 88.75 181 LEU A CA 1
ATOM 1437 C C . LEU A 1 181 ? 5.079 3.407 -11.173 1.00 88.75 181 LEU A C 1
ATOM 1439 O O . LEU A 1 181 ? 4.956 4.631 -11.202 1.00 88.75 181 LEU A O 1
ATOM 1443 N N . LEU A 1 182 ? 4.179 2.580 -11.710 1.00 91.75 182 LEU A N 1
ATOM 1444 C CA . LEU A 1 182 ? 2.978 3.049 -12.403 1.00 91.75 182 LEU A CA 1
ATOM 1445 C C . LEU A 1 182 ? 2.081 3.863 -11.465 1.00 91.75 182 LEU A C 1
ATOM 1447 O O . LEU A 1 182 ? 1.659 4.965 -11.822 1.00 91.75 182 LEU A O 1
ATOM 1451 N N . THR A 1 183 ? 1.828 3.349 -10.260 1.00 91.50 183 THR A N 1
ATOM 1452 C CA . THR A 1 183 ? 0.983 4.009 -9.259 1.00 91.50 183 THR A CA 1
ATOM 1453 C C . THR A 1 183 ? 1.554 5.364 -8.849 1.00 91.50 183 THR A C 1
ATOM 1455 O O . THR A 1 183 ? 0.835 6.361 -8.842 1.00 91.50 183 THR A O 1
ATOM 1458 N N . GLU A 1 184 ? 2.851 5.435 -8.559 1.00 88.00 184 GLU A N 1
ATOM 1459 C CA . GLU A 1 184 ? 3.500 6.659 -8.081 1.00 88.00 184 GLU A CA 1
ATOM 1460 C C . GLU A 1 184 ? 3.655 7.721 -9.173 1.00 88.00 184 GLU A C 1
ATOM 1462 O O . GLU A 1 184 ? 3.442 8.906 -8.908 1.00 88.00 184 GLU A O 1
ATOM 1467 N N . VAL A 1 185 ? 3.987 7.331 -10.408 1.00 87.44 185 VAL A N 1
ATOM 1468 C CA . VAL A 1 185 ? 4.080 8.284 -11.526 1.00 87.44 185 VAL A CA 1
ATOM 1469 C C . VAL A 1 185 ? 2.696 8.838 -11.877 1.00 87.44 185 VAL A C 1
ATOM 1471 O O . VAL A 1 185 ? 2.551 10.050 -12.058 1.00 87.44 185 VAL A O 1
ATOM 1474 N N . SER A 1 186 ? 1.671 7.979 -11.904 1.00 90.38 186 SER A N 1
ATOM 1475 C CA . SER A 1 186 ? 0.272 8.385 -12.091 1.00 90.38 186 SER A CA 1
ATOM 1476 C C . SER A 1 186 ? -0.165 9.386 -11.013 1.00 90.38 186 SER A C 1
ATOM 1478 O O . SER A 1 186 ? -0.691 10.462 -11.319 1.00 90.38 186 SER A O 1
ATOM 1480 N N . ASP A 1 187 ? 0.144 9.093 -9.748 1.00 87.56 187 ASP A N 1
ATOM 1481 C CA . ASP A 1 187 ? -0.139 9.989 -8.631 1.00 87.56 187 ASP A CA 1
ATOM 1482 C C . ASP A 1 187 ? 0.590 11.324 -8.733 1.00 87.56 187 ASP A C 1
ATOM 1484 O O . ASP A 1 187 ? -0.021 12.371 -8.515 1.00 87.56 187 ASP A O 1
ATOM 1488 N N . ALA A 1 188 ? 1.879 11.314 -9.078 1.00 85.62 188 ALA A N 1
ATOM 1489 C CA . ALA A 1 188 ? 2.663 12.532 -9.213 1.00 85.62 188 ALA A CA 1
ATOM 1490 C C . ALA A 1 188 ? 2.051 13.462 -10.271 1.00 85.62 188 ALA A C 1
ATOM 1492 O O . ALA A 1 188 ? 1.840 14.645 -9.997 1.00 85.62 188 ALA A O 1
ATOM 1493 N N . VAL A 1 189 ? 1.687 12.930 -11.444 1.00 88.25 189 VAL A N 1
ATOM 1494 C CA . VAL A 1 189 ? 1.004 13.701 -12.497 1.00 88.25 189 VAL A CA 1
ATOM 1495 C C . VAL A 1 189 ? -0.320 14.266 -11.989 1.00 88.25 189 VAL A C 1
ATOM 1497 O O . VAL A 1 189 ? -0.584 15.461 -12.140 1.00 88.25 189 VAL A O 1
ATOM 1500 N N . ARG A 1 190 ? -1.132 13.451 -11.313 1.00 87.19 190 ARG A N 1
ATOM 1501 C CA . ARG A 1 190 ? -2.415 13.893 -10.757 1.00 87.19 190 ARG A CA 1
ATOM 1502 C C . ARG A 1 190 ? -2.241 15.015 -9.730 1.00 87.19 190 ARG A C 1
ATOM 1504 O O . ARG A 1 190 ? -2.948 16.018 -9.800 1.00 87.19 190 ARG A O 1
ATOM 1511 N N . MET A 1 191 ? -1.290 14.882 -8.804 1.00 82.56 191 MET A N 1
ATOM 1512 C CA . MET A 1 191 ? -0.989 15.885 -7.775 1.00 82.56 191 MET A CA 1
ATOM 1513 C C . MET A 1 191 ? -0.503 17.208 -8.374 1.00 82.56 191 MET A C 1
ATOM 1515 O O . MET A 1 191 ? -0.840 18.277 -7.858 1.00 82.56 191 MET A O 1
ATOM 1519 N N . LEU A 1 192 ? 0.271 17.154 -9.461 1.00 85.44 192 LEU A N 1
ATOM 1520 C CA . LEU A 1 192 ? 0.713 18.338 -10.195 1.00 85.44 192 LEU A CA 1
ATOM 1521 C C . LEU A 1 192 ? -0.472 19.054 -10.851 1.00 85.44 192 LEU A C 1
ATOM 1523 O O . LEU A 1 192 ? -0.643 20.260 -10.662 1.00 85.44 192 LEU A O 1
ATOM 1527 N N . LEU A 1 193 ? -1.322 18.309 -11.559 1.00 86.31 193 LEU A N 1
ATOM 1528 C CA . LEU A 1 193 ? -2.489 18.855 -12.254 1.00 86.31 193 LEU A CA 1
ATOM 1529 C C . LEU A 1 193 ? -3.552 19.381 -11.282 1.00 86.31 193 LEU A C 1
ATOM 1531 O O . LEU A 1 193 ? -4.195 20.389 -11.562 1.00 86.31 193 LEU A O 1
ATOM 1535 N N . ALA A 1 194 ? -3.695 18.763 -10.107 1.00 85.31 194 ALA A N 1
ATOM 1536 C CA . ALA A 1 194 ? -4.652 19.179 -9.085 1.00 85.31 194 ALA A CA 1
ATOM 1537 C C . ALA A 1 194 ? -4.369 20.572 -8.486 1.00 85.31 194 ALA A C 1
ATOM 1539 O O . ALA A 1 194 ? -5.256 21.142 -7.850 1.00 85.31 194 ALA A O 1
ATOM 1540 N N . ARG A 1 195 ? -3.167 21.138 -8.684 1.00 83.69 195 ARG A N 1
ATOM 1541 C CA . ARG A 1 195 ? -2.817 22.499 -8.227 1.00 83.69 195 ARG A CA 1
ATOM 1542 C C . ARG A 1 195 ? -3.425 23.601 -9.077 1.00 83.69 195 ARG A C 1
ATOM 1544 O O . ARG A 1 195 ? -3.637 24.696 -8.566 1.00 83.69 195 ARG A O 1
ATOM 1551 N N . ASN A 1 196 ? -3.654 23.333 -10.359 1.00 86.06 196 ASN A N 1
ATOM 1552 C CA . ASN A 1 196 ? -4.254 24.296 -11.267 1.00 86.06 196 ASN A CA 1
ATOM 1553 C C . ASN A 1 196 ? -5.745 23.954 -11.424 1.00 86.06 196 ASN A C 1
ATOM 1555 O O . ASN A 1 196 ? -6.055 22.895 -11.973 1.00 86.06 196 ASN A O 1
ATOM 1559 N N . PRO A 1 197 ? -6.676 24.825 -10.992 1.00 85.19 197 PRO A N 1
ATOM 1560 C CA . PRO A 1 197 ? -8.113 24.575 -11.104 1.00 85.19 197 PRO A CA 1
ATOM 1561 C C . PRO A 1 197 ? -8.560 24.204 -12.524 1.00 85.19 197 PRO A C 1
ATOM 1563 O O . PRO A 1 197 ? -9.383 23.305 -12.685 1.00 85.19 197 PRO A O 1
ATOM 1566 N N . ALA A 1 198 ? -7.965 24.825 -13.549 1.00 86.50 198 ALA A N 1
ATOM 1567 C CA . ALA A 1 198 ? -8.275 24.540 -14.949 1.00 86.50 198 ALA A CA 1
ATOM 1568 C C . ALA A 1 198 ? -7.809 23.138 -15.387 1.00 86.50 198 ALA A C 1
ATOM 1570 O O . ALA A 1 198 ? -8.478 22.471 -16.174 1.00 86.50 198 ALA A O 1
ATOM 1571 N N . ALA A 1 199 ? -6.681 22.663 -14.848 1.00 85.44 199 ALA A N 1
ATOM 1572 C CA . ALA A 1 199 ? -6.118 21.351 -15.169 1.00 85.44 199 ALA A CA 1
ATOM 1573 C C . ALA A 1 199 ? -6.678 20.221 -14.286 1.00 85.44 199 ALA A C 1
ATOM 1575 O O . ALA A 1 199 ? -6.636 19.053 -14.675 1.00 85.44 199 ALA A O 1
ATOM 1576 N N . LYS A 1 200 ? -7.252 20.547 -13.118 1.00 85.31 200 LYS A N 1
ATOM 1577 C CA . LYS A 1 200 ? -7.774 19.578 -12.142 1.00 85.31 200 LYS A CA 1
ATOM 1578 C C . LYS A 1 200 ? -8.819 18.633 -12.743 1.00 85.31 200 LYS A C 1
ATOM 1580 O O . LYS A 1 200 ? -8.781 17.441 -12.440 1.00 85.31 200 LYS A O 1
ATOM 1585 N N . LYS A 1 201 ? -9.693 19.130 -13.631 1.00 88.00 201 LYS A N 1
ATOM 1586 C CA . LYS A 1 201 ? -10.708 18.320 -14.340 1.00 88.00 201 LYS A CA 1
ATOM 1587 C C . LYS A 1 201 ? -10.084 17.183 -15.156 1.00 88.00 201 LYS A C 1
ATOM 1589 O O . LYS A 1 201 ? -10.651 16.100 -15.234 1.00 88.00 201 LYS A O 1
ATOM 1594 N N . TRP A 1 202 ? -8.908 17.420 -15.729 1.00 87.31 202 TRP A N 1
ATOM 1595 C CA . TRP A 1 202 ? -8.200 16.462 -16.578 1.00 87.31 202 TRP A CA 1
ATOM 1596 C C . TRP A 1 202 ? -7.253 15.549 -15.797 1.00 87.31 202 TRP A C 1
ATOM 1598 O O . TRP A 1 202 ? -6.672 14.635 -16.377 1.00 87.31 202 TRP A O 1
ATOM 1608 N N . SER A 1 203 ? -7.101 15.774 -14.487 1.00 86.19 203 SER A N 1
ATOM 1609 C CA . SER A 1 203 ? -6.125 15.054 -13.668 1.00 86.19 203 SER A CA 1
ATOM 1610 C C . SER A 1 203 ? -6.298 13.528 -13.660 1.00 86.19 203 SER A C 1
ATOM 1612 O O . SER A 1 203 ? -5.271 12.871 -13.810 1.00 86.19 203 SER A O 1
ATOM 1614 N N . PRO A 1 204 ? -7.514 12.939 -13.584 1.00 85.56 204 PRO A N 1
ATOM 1615 C CA . PRO A 1 204 ? -7.666 11.479 -13.598 1.00 85.56 204 PRO A CA 1
ATOM 1616 C C . PRO A 1 204 ? -7.412 10.870 -14.984 1.00 85.56 204 PRO A C 1
ATOM 1618 O O . PRO A 1 204 ? -6.885 9.768 -15.104 1.00 85.56 204 PRO A O 1
ATOM 1621 N N . LEU A 1 205 ? -7.774 11.593 -16.050 1.00 90.62 205 LEU A N 1
ATOM 1622 C CA . LEU A 1 205 ? -7.571 11.125 -17.421 1.00 90.62 205 LEU A CA 1
ATOM 1623 C C . LEU A 1 205 ? -6.081 11.116 -17.777 1.00 90.62 205 LEU A C 1
ATOM 1625 O O . LEU A 1 205 ? -5.566 10.126 -18.290 1.00 90.62 205 LEU A O 1
ATOM 1629 N N . LEU A 1 206 ? -5.379 12.212 -17.481 1.00 90.00 206 LEU A N 1
ATOM 1630 C CA . LEU A 1 206 ? -3.957 12.353 -17.789 1.00 90.00 206 LEU A CA 1
ATOM 1631 C C . LEU A 1 206 ? -3.078 11.460 -16.905 1.00 90.00 206 LEU A C 1
ATOM 1633 O O . LEU A 1 206 ? -2.058 10.968 -17.385 1.00 90.00 206 LEU A O 1
ATOM 1637 N N . SER A 1 207 ? -3.463 11.205 -15.649 1.00 89.31 207 SER A N 1
ATOM 1638 C CA . SER A 1 207 ? -2.756 10.240 -14.797 1.00 89.31 207 SER A CA 1
ATOM 1639 C C . SER A 1 207 ? -2.890 8.815 -15.338 1.00 89.31 207 SER A C 1
ATOM 1641 O O . SER A 1 207 ? -1.891 8.107 -15.453 1.00 89.31 207 SER A O 1
ATOM 1643 N N . CYS A 1 208 ? -4.091 8.428 -15.779 1.00 93.31 208 CYS A N 1
ATOM 1644 C CA . CYS A 1 208 ? -4.343 7.135 -16.408 1.00 93.31 208 CYS A CA 1
ATOM 1645 C C . CYS A 1 208 ? -3.586 6.977 -17.736 1.00 93.31 208 CYS A C 1
ATOM 1647 O O . CYS A 1 208 ? -2.902 5.975 -17.938 1.00 93.31 208 CYS A O 1
ATOM 1649 N N . LEU A 1 209 ? -3.610 7.996 -18.601 1.00 94.75 209 LEU A N 1
ATOM 1650 C CA . LEU A 1 209 ? -2.833 7.990 -19.843 1.00 94.75 209 LEU A CA 1
ATOM 1651 C C . LEU A 1 209 ? -1.329 7.856 -19.568 1.00 94.75 209 LEU A C 1
ATOM 1653 O O . LEU A 1 209 ? -0.641 7.080 -20.229 1.00 94.75 209 LEU A O 1
ATOM 1657 N N . THR A 1 210 ? -0.826 8.568 -18.556 1.00 92.75 210 THR A N 1
ATOM 1658 C CA . THR A 1 210 ? 0.574 8.445 -18.131 1.00 92.75 210 THR A CA 1
ATOM 1659 C C . THR A 1 210 ? 0.878 7.022 -17.665 1.00 92.75 210 THR A C 1
ATOM 1661 O O . THR A 1 210 ? 1.899 6.466 -18.061 1.00 92.75 210 THR A O 1
ATOM 1664 N N . ALA A 1 211 ? -0.008 6.404 -16.879 1.00 94.06 211 ALA A N 1
ATOM 1665 C CA . ALA A 1 211 ? 0.162 5.027 -16.425 1.00 94.06 211 ALA A CA 1
ATOM 1666 C C . ALA A 1 211 ? 0.253 4.039 -17.600 1.00 94.06 211 ALA A C 1
ATOM 1668 O O . ALA A 1 211 ? 1.125 3.177 -17.581 1.00 94.06 211 ALA A O 1
ATOM 1669 N N . VAL A 1 212 ? -0.562 4.198 -18.651 1.00 95.94 212 VAL A N 1
ATOM 1670 C CA . VAL A 1 212 ? -0.493 3.369 -19.872 1.00 95.94 212 VAL A CA 1
ATOM 1671 C C . VAL A 1 212 ? 0.834 3.553 -20.611 1.00 95.94 212 VAL A C 1
ATOM 1673 O O . VAL A 1 212 ? 1.481 2.572 -20.971 1.00 95.94 212 VAL A O 1
ATOM 1676 N N . ILE A 1 213 ? 1.279 4.796 -20.808 1.00 94.81 213 ILE A N 1
ATOM 1677 C CA . ILE A 1 213 ? 2.547 5.085 -21.501 1.00 94.81 213 ILE A CA 1
ATOM 1678 C C . ILE A 1 213 ? 3.731 4.488 -20.726 1.00 94.81 213 ILE A C 1
ATOM 1680 O O . ILE A 1 213 ? 4.610 3.839 -21.300 1.00 94.81 213 ILE A O 1
ATOM 1684 N N . VAL A 1 214 ? 3.749 4.666 -19.404 1.00 92.75 214 VAL A N 1
ATOM 1685 C CA . VAL A 1 214 ? 4.784 4.090 -18.537 1.00 92.75 214 VAL A CA 1
ATOM 1686 C C . VAL A 1 214 ? 4.696 2.561 -18.532 1.00 92.75 214 VAL A C 1
ATOM 1688 O O . VAL A 1 214 ? 5.727 1.897 -18.588 1.00 92.75 214 VAL A O 1
ATOM 1691 N N . ALA A 1 215 ? 3.490 1.986 -18.547 1.00 94.19 215 ALA A N 1
ATOM 1692 C CA . ALA A 1 215 ? 3.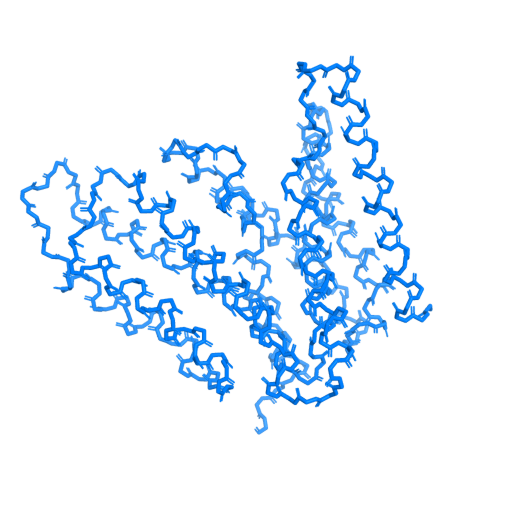298 0.542 -18.630 1.00 94.19 215 ALA A CA 1
ATOM 1693 C C . ALA A 1 215 ? 3.964 -0.039 -19.881 1.00 94.19 215 ALA A C 1
ATOM 1695 O O . ALA A 1 215 ? 4.822 -0.909 -19.769 1.00 94.19 215 ALA A O 1
ATOM 1696 N N . VAL A 1 216 ? 3.634 0.490 -21.062 1.00 94.19 216 VAL A N 1
ATOM 1697 C CA . VAL A 1 216 ? 4.149 -0.003 -22.352 1.00 94.19 216 VAL A CA 1
ATOM 1698 C C . VAL A 1 216 ? 5.672 0.131 -22.452 1.00 94.19 216 VAL A C 1
ATOM 1700 O O . VAL A 1 216 ? 6.334 -0.732 -23.024 1.00 94.19 216 VAL A O 1
ATOM 1703 N N . THR A 1 217 ? 6.250 1.182 -21.869 1.00 90.75 217 THR A N 1
ATOM 1704 C CA . THR A 1 217 ? 7.705 1.406 -21.904 1.00 90.75 217 THR A CA 1
ATOM 1705 C C . THR A 1 217 ? 8.479 0.514 -20.933 1.00 90.75 217 THR A C 1
ATOM 1707 O O . THR A 1 217 ? 9.598 0.100 -21.242 1.00 90.75 217 THR A O 1
ATOM 1710 N N . VAL A 1 218 ? 7.907 0.204 -19.766 1.00 89.38 218 VAL A N 1
ATOM 1711 C CA . VAL A 1 218 ? 8.607 -0.491 -18.672 1.00 89.38 218 VAL A CA 1
ATOM 1712 C C . VAL A 1 218 ? 8.309 -1.992 -18.642 1.00 89.38 218 VAL A C 1
ATOM 1714 O O . VAL A 1 218 ? 9.202 -2.778 -18.314 1.00 89.38 218 VAL A O 1
ATOM 1717 N N . ALA A 1 219 ? 7.097 -2.414 -19.011 1.00 90.19 219 ALA A N 1
ATOM 1718 C CA . ALA A 1 219 ? 6.658 -3.808 -18.931 1.00 90.19 219 ALA A CA 1
ATOM 1719 C C . ALA A 1 219 ? 7.614 -4.813 -19.595 1.00 90.19 219 ALA A C 1
ATOM 1721 O O . ALA A 1 219 ? 7.945 -5.786 -18.916 1.00 90.19 219 ALA A O 1
ATOM 1722 N N . PRO A 1 220 ? 8.159 -4.583 -20.814 1.00 88.38 220 PRO A N 1
ATOM 1723 C CA . PRO A 1 220 ? 9.036 -5.561 -21.471 1.00 88.38 220 PRO A CA 1
ATOM 1724 C C . PRO A 1 220 ? 10.308 -5.879 -20.680 1.00 88.38 220 PRO A C 1
ATOM 1726 O O . PRO A 1 220 ? 10.930 -6.920 -20.876 1.00 88.38 220 PRO A O 1
ATOM 1729 N N . ALA A 1 221 ? 10.729 -4.969 -19.798 1.00 84.94 221 ALA A N 1
ATOM 1730 C CA . ALA A 1 221 ? 11.903 -5.172 -18.972 1.00 84.94 221 ALA A CA 1
ATOM 1731 C C . ALA A 1 221 ? 11.578 -5.870 -17.649 1.00 84.94 221 ALA A C 1
ATOM 1733 O O . ALA A 1 221 ? 12.418 -6.620 -17.174 1.00 84.94 221 ALA A O 1
ATOM 1734 N N . PHE A 1 222 ? 10.417 -5.643 -17.031 1.00 84.25 222 PHE A N 1
ATOM 1735 C CA . PHE A 1 222 ? 10.158 -6.084 -15.648 1.00 84.25 222 PHE A CA 1
ATOM 1736 C C . PHE A 1 222 ? 9.061 -7.134 -15.504 1.00 84.25 222 PHE A C 1
ATOM 1738 O O . PHE A 1 222 ? 8.963 -7.751 -14.445 1.00 84.25 222 PHE A O 1
ATOM 1745 N N . THR A 1 223 ? 8.260 -7.354 -16.541 1.00 87.56 223 THR A N 1
ATOM 1746 C CA . THR A 1 223 ? 7.084 -8.224 -16.487 1.00 87.56 223 THR A CA 1
ATOM 1747 C C . THR A 1 223 ? 7.025 -9.132 -17.717 1.00 87.56 223 THR A C 1
ATOM 1749 O O . THR A 1 223 ? 7.444 -8.708 -18.791 1.00 87.56 223 THR A O 1
ATOM 1752 N N . PRO A 1 224 ? 6.480 -10.352 -17.598 1.00 88.00 224 PRO A N 1
ATOM 1753 C CA . PRO A 1 224 ? 6.257 -11.247 -18.731 1.00 88.00 224 PRO A CA 1
ATOM 1754 C C . PRO A 1 224 ? 4.918 -10.981 -19.447 1.00 88.00 224 PRO A C 1
ATOM 1756 O O . PRO A 1 224 ? 4.448 -11.840 -20.183 1.00 88.00 224 PRO A O 1
ATOM 1759 N N . LEU A 1 225 ? 4.277 -9.832 -19.202 1.00 88.56 225 LEU A N 1
ATOM 1760 C CA . LEU A 1 225 ? 2.951 -9.515 -19.731 1.00 88.56 225 LEU A CA 1
ATOM 1761 C C . LEU A 1 225 ? 2.958 -9.402 -21.258 1.00 88.56 225 LEU A C 1
ATOM 1763 O O . LEU A 1 225 ? 3.873 -8.822 -21.850 1.00 88.56 225 LEU A O 1
ATOM 1767 N N . THR A 1 226 ? 1.880 -9.870 -21.888 1.00 91.06 226 THR A N 1
ATOM 1768 C CA . THR A 1 226 ? 1.603 -9.563 -23.297 1.00 91.06 226 THR A CA 1
ATOM 1769 C C . THR A 1 226 ? 1.361 -8.061 -23.476 1.00 91.06 226 THR A C 1
ATOM 1771 O O . THR A 1 226 ? 1.062 -7.330 -22.524 1.00 91.06 226 THR A O 1
ATOM 1774 N N . THR A 1 227 ? 1.485 -7.557 -24.705 1.00 91.19 227 THR A N 1
ATOM 1775 C CA . THR A 1 227 ? 1.251 -6.133 -24.993 1.00 91.19 227 THR A CA 1
ATOM 1776 C C . THR A 1 227 ? -0.178 -5.708 -24.647 1.00 91.19 227 THR A C 1
ATOM 1778 O O . THR A 1 227 ? -0.375 -4.638 -24.073 1.00 91.19 227 THR A O 1
ATOM 1781 N N . GLU A 1 228 ? -1.164 -6.562 -24.923 1.00 92.69 228 GLU A N 1
ATOM 1782 C CA . GLU A 1 228 ? -2.572 -6.311 -24.601 1.00 92.69 228 GLU A CA 1
ATOM 1783 C C . GLU A 1 228 ? -2.788 -6.209 -23.086 1.00 92.69 228 GLU A C 1
ATOM 1785 O O . GLU A 1 228 ? -3.327 -5.211 -22.599 1.00 92.69 228 GLU A O 1
ATOM 1790 N N . HIS A 1 229 ? -2.275 -7.181 -22.322 1.00 93.06 229 HIS A N 1
ATOM 1791 C CA . HIS A 1 229 ? -2.372 -7.172 -20.862 1.00 93.06 229 HIS A CA 1
ATOM 1792 C C . HIS A 1 229 ? -1.573 -6.025 -20.236 1.00 93.06 229 HIS A C 1
ATOM 1794 O O . HIS A 1 229 ? -1.981 -5.481 -19.214 1.00 93.06 229 HIS A O 1
ATOM 1800 N N . THR A 1 230 ? -0.481 -5.586 -20.866 1.00 93.69 230 THR A N 1
ATOM 1801 C CA . THR A 1 230 ? 0.290 -4.409 -20.436 1.00 93.69 230 THR A CA 1
ATOM 1802 C C . THR A 1 230 ? -0.523 -3.122 -20.557 1.00 93.69 230 THR A C 1
ATOM 1804 O O . THR A 1 230 ? -0.554 -2.324 -19.617 1.00 93.69 230 THR A O 1
ATOM 1807 N N . ILE A 1 231 ? -1.186 -2.905 -21.699 1.00 95.06 231 ILE A N 1
ATOM 1808 C CA . ILE A 1 231 ? -2.029 -1.721 -21.922 1.00 95.06 231 ILE A CA 1
ATOM 1809 C C . ILE A 1 231 ? -3.205 -1.737 -20.943 1.00 95.06 231 ILE A C 1
ATOM 1811 O O . ILE A 1 231 ? -3.475 -0.725 -20.289 1.00 95.06 231 ILE A O 1
ATOM 1815 N N . LEU A 1 232 ? -3.855 -2.895 -20.790 1.00 94.62 232 LEU A N 1
ATOM 1816 C CA . LEU A 1 232 ? -4.950 -3.078 -19.843 1.00 94.62 232 LEU A CA 1
ATOM 1817 C C . LEU A 1 232 ? -4.496 -2.819 -18.401 1.00 94.62 232 LEU A C 1
ATOM 1819 O O . LEU A 1 232 ? -5.152 -2.064 -17.685 1.00 94.62 232 LEU A O 1
ATOM 1823 N N . ALA A 1 233 ? -3.357 -3.376 -17.984 1.00 93.81 233 ALA A N 1
ATOM 1824 C CA . ALA A 1 233 ? -2.790 -3.151 -16.659 1.00 93.81 233 ALA A CA 1
ATOM 1825 C C . ALA A 1 233 ? -2.486 -1.667 -16.427 1.00 93.81 233 ALA A C 1
ATOM 1827 O O . ALA A 1 233 ? -2.870 -1.124 -15.396 1.00 93.81 233 ALA A O 1
ATOM 1828 N N . GLY A 1 234 ? -1.865 -0.980 -17.391 1.00 94.75 234 GLY A N 1
ATOM 1829 C CA . GLY A 1 234 ? -1.612 0.459 -17.303 1.00 94.75 234 GLY A CA 1
ATOM 1830 C C . GLY A 1 234 ? -2.893 1.274 -17.109 1.00 94.75 234 GLY A C 1
ATOM 1831 O O . GLY A 1 234 ? -2.958 2.131 -16.225 1.00 94.75 234 GLY A O 1
ATOM 1832 N N . PHE A 1 235 ? -3.936 0.963 -17.880 1.00 95.31 235 PHE A N 1
ATOM 1833 C CA . PHE A 1 235 ? -5.231 1.637 -17.791 1.00 95.31 235 PHE A CA 1
ATOM 1834 C C . PHE A 1 235 ? -5.904 1.395 -16.434 1.00 95.31 235 PHE A C 1
ATOM 1836 O O . PHE A 1 235 ? -6.248 2.344 -15.722 1.00 95.31 235 PHE A O 1
ATOM 1843 N N . VAL A 1 236 ? -6.033 0.123 -16.047 1.00 94.50 236 VAL A N 1
ATOM 1844 C CA . VAL A 1 236 ? -6.688 -0.298 -14.804 1.00 94.50 236 VAL A CA 1
ATOM 1845 C C . VAL A 1 236 ? -5.950 0.245 -13.585 1.00 94.50 236 VAL A C 1
ATOM 1847 O O . VAL A 1 236 ? -6.596 0.765 -12.678 1.00 94.50 236 VAL A O 1
ATOM 1850 N N . LEU A 1 237 ? -4.614 0.199 -13.561 1.00 94.69 237 LEU A N 1
ATOM 1851 C CA . LEU A 1 237 ? -3.831 0.744 -12.450 1.00 94.69 237 LEU A CA 1
ATOM 1852 C C . LEU A 1 237 ? -3.927 2.267 -12.369 1.00 94.69 237 LEU A C 1
ATOM 1854 O O . LEU A 1 237 ? -4.041 2.813 -11.272 1.00 94.69 237 LEU A O 1
ATOM 1858 N N . GLY A 1 238 ? -3.947 2.959 -13.510 1.00 93.56 238 GLY A N 1
ATOM 1859 C CA . GLY A 1 238 ? -4.173 4.401 -13.560 1.00 93.56 238 GLY A CA 1
ATOM 1860 C C . GLY A 1 238 ? -5.528 4.813 -12.972 1.00 93.56 238 GLY A C 1
ATOM 1861 O O . GLY A 1 238 ? -5.606 5.758 -12.177 1.00 93.56 238 GLY A O 1
ATOM 1862 N N . LEU A 1 239 ? -6.587 4.075 -13.316 1.00 93.56 239 LEU A N 1
ATOM 1863 C CA . LEU A 1 239 ? -7.935 4.292 -12.792 1.00 93.56 239 LEU A CA 1
ATOM 1864 C C . LEU A 1 239 ? -8.026 3.937 -11.301 1.00 93.56 239 LEU A C 1
ATOM 1866 O O . LEU A 1 239 ? -8.454 4.762 -10.493 1.00 93.56 239 LEU A O 1
ATOM 1870 N N . ALA A 1 240 ? -7.579 2.736 -10.929 1.00 94.12 240 ALA A N 1
ATOM 1871 C CA . ALA A 1 240 ? -7.602 2.235 -9.559 1.00 94.12 240 ALA A CA 1
ATOM 1872 C C . ALA A 1 240 ? -6.806 3.126 -8.603 1.00 94.12 240 ALA A C 1
ATOM 1874 O O . ALA A 1 240 ? -7.290 3.430 -7.518 1.00 94.12 240 ALA A O 1
ATOM 1875 N N . GLY A 1 241 ? -5.625 3.599 -9.013 1.00 92.19 241 GLY A N 1
ATOM 1876 C CA . GLY A 1 241 ? -4.823 4.526 -8.214 1.00 92.19 241 GLY A CA 1
ATOM 1877 C C . GLY A 1 241 ? -5.531 5.864 -8.002 1.00 92.19 241 GLY A C 1
ATOM 1878 O O . GLY A 1 241 ? -5.536 6.393 -6.894 1.00 92.19 241 GLY A O 1
ATOM 1879 N N . SER A 1 242 ? -6.210 6.378 -9.033 1.00 89.56 242 SER A N 1
ATOM 1880 C CA . SER A 1 242 ? -6.968 7.632 -8.939 1.00 89.56 242 SER A CA 1
ATOM 1881 C C . SER A 1 242 ? -8.164 7.517 -7.986 1.00 89.56 242 SER A C 1
ATOM 1883 O O . SER A 1 242 ? -8.377 8.406 -7.160 1.00 89.56 242 SER A O 1
ATOM 1885 N N . ILE A 1 243 ? -8.919 6.416 -8.075 1.00 91.19 243 ILE A N 1
ATOM 1886 C CA . ILE A 1 243 ? -10.049 6.120 -7.180 1.00 91.19 243 ILE A CA 1
ATOM 1887 C C . ILE A 1 243 ? -9.547 5.882 -5.751 1.00 91.19 243 ILE A C 1
ATOM 1889 O O . ILE A 1 243 ? -10.075 6.471 -4.808 1.00 91.19 243 ILE A O 1
ATOM 1893 N N . GLY A 1 244 ? -8.505 5.063 -5.597 1.00 90.50 244 GLY A N 1
ATOM 1894 C CA . GLY A 1 244 ? -7.923 4.705 -4.308 1.00 90.50 244 GLY A CA 1
ATOM 1895 C C . GLY A 1 244 ? -7.404 5.915 -3.546 1.00 90.50 244 GLY A C 1
ATOM 1896 O O . GLY A 1 244 ? -7.765 6.103 -2.385 1.00 90.50 244 GLY A O 1
ATOM 1897 N N . HIS A 1 245 ? -6.665 6.805 -4.216 1.00 88.31 245 HIS A N 1
ATOM 1898 C CA . HIS A 1 245 ? -6.245 8.059 -3.602 1.00 88.31 245 HIS A CA 1
ATOM 1899 C C . HIS A 1 245 ? -7.432 8.894 -3.121 1.00 88.31 245 HIS A C 1
ATOM 1901 O O . HIS A 1 245 ? -7.412 9.397 -2.003 1.00 88.31 245 HIS A O 1
ATOM 1907 N N . GLY A 1 246 ? -8.464 9.059 -3.955 1.00 88.06 246 GLY A N 1
ATOM 1908 C CA . GLY A 1 246 ? -9.650 9.828 -3.581 1.00 88.06 246 GLY A CA 1
ATOM 1909 C C . GLY A 1 246 ? -10.324 9.266 -2.330 1.00 88.06 246 GLY A C 1
ATOM 1910 O O . GLY A 1 246 ? -10.603 10.015 -1.397 1.00 88.06 246 GLY A O 1
ATOM 1911 N N . ASN A 1 247 ? -10.518 7.947 -2.291 1.00 91.38 247 ASN A N 1
ATOM 1912 C CA . ASN A 1 247 ? -11.196 7.285 -1.186 1.00 91.38 247 ASN A CA 1
ATOM 1913 C C . ASN A 1 247 ? -10.383 7.323 0.118 1.00 91.38 247 ASN A C 1
ATOM 1915 O O . ASN A 1 247 ? -10.875 7.784 1.145 1.00 91.38 247 ASN A O 1
ATOM 1919 N N . VAL A 1 248 ? -9.115 6.897 0.093 1.00 89.88 248 VAL A N 1
ATOM 1920 C CA . VAL A 1 248 ? -8.294 6.851 1.317 1.00 89.88 248 VAL A CA 1
ATOM 1921 C C . VAL A 1 248 ? -7.970 8.261 1.822 1.00 89.88 248 VAL A C 1
ATOM 1923 O O . VAL A 1 248 ? -7.928 8.477 3.035 1.00 89.88 248 VAL A O 1
ATOM 1926 N N . SER A 1 249 ? -7.815 9.247 0.930 1.00 87.19 249 SER A N 1
ATOM 1927 C CA . SER A 1 249 ? -7.600 10.636 1.350 1.00 87.19 249 SER A CA 1
ATOM 1928 C C . SER A 1 249 ? -8.848 11.239 2.001 1.00 87.19 249 SER A C 1
ATOM 1930 O O . SER A 1 249 ? -8.712 11.958 2.989 1.00 87.19 249 SER A O 1
ATOM 1932 N N . ALA A 1 250 ? -10.053 10.919 1.513 1.00 90.38 250 ALA A N 1
ATOM 1933 C CA . ALA A 1 250 ? -11.303 11.345 2.149 1.00 90.38 250 ALA A CA 1
ATOM 1934 C C . ALA A 1 250 ? -11.436 10.773 3.571 1.00 90.38 250 ALA A C 1
ATOM 1936 O O . ALA A 1 250 ? -11.715 11.514 4.508 1.00 90.38 250 ALA A O 1
ATOM 1937 N N . ILE A 1 251 ? -11.120 9.488 3.748 1.00 90.50 251 ILE A N 1
ATOM 1938 C CA . ILE A 1 251 ? -11.143 8.827 5.062 1.00 90.50 251 ILE A CA 1
ATOM 1939 C C . ILE A 1 251 ? -10.085 9.418 5.997 1.00 90.50 251 ILE A C 1
ATOM 1941 O O . ILE A 1 251 ? -10.351 9.679 7.166 1.00 90.50 251 ILE A O 1
ATOM 1945 N N . SER A 1 252 ? -8.884 9.687 5.482 1.00 89.38 252 SER A N 1
ATOM 1946 C CA . SER A 1 252 ? -7.821 10.326 6.265 1.00 89.38 252 SER A CA 1
ATOM 1947 C C . SER A 1 252 ? -8.221 11.729 6.728 1.00 89.38 252 SER A C 1
ATOM 1949 O O . SER A 1 252 ? -7.881 12.126 7.839 1.00 89.38 252 SER A O 1
ATOM 1951 N N . GLN A 1 253 ? -8.948 12.476 5.891 1.00 90.50 253 GLN A N 1
ATOM 1952 C CA . GLN A 1 253 ? -9.489 13.789 6.248 1.00 90.50 253 GLN A CA 1
ATOM 1953 C C . GLN A 1 253 ? -10.576 13.684 7.317 1.00 90.50 253 GLN A C 1
ATOM 1955 O O . GLN A 1 253 ? -10.545 14.453 8.272 1.00 90.50 253 GLN A O 1
ATOM 1960 N N . GLU A 1 254 ? -11.494 12.728 7.184 1.00 91.31 254 GLU A N 1
ATOM 1961 C CA . GLU A 1 254 ? -12.554 12.484 8.166 1.00 91.31 254 GLU A CA 1
ATOM 1962 C C . GLU A 1 254 ? -11.984 12.121 9.545 1.00 91.31 254 GLU A C 1
ATOM 1964 O O . GLU A 1 254 ? -12.420 12.651 10.566 1.00 91.31 254 GLU A O 1
ATOM 1969 N N . LEU A 1 255 ? -10.943 11.288 9.574 1.00 89.94 255 LEU A N 1
ATOM 1970 C CA . LEU A 1 255 ? -10.253 10.878 10.799 1.00 89.94 255 LEU A CA 1
ATOM 1971 C C . LEU A 1 255 ? -9.236 11.916 11.310 1.00 89.94 255 LEU A C 1
ATOM 1973 O O . LEU A 1 255 ? -8.542 11.658 12.290 1.00 89.94 255 LEU A O 1
ATOM 1977 N N . ASN A 1 256 ? -9.121 13.087 10.673 1.00 90.31 256 ASN A N 1
ATOM 1978 C CA . ASN A 1 256 ? -8.138 14.127 11.009 1.00 90.31 256 ASN A CA 1
ATOM 19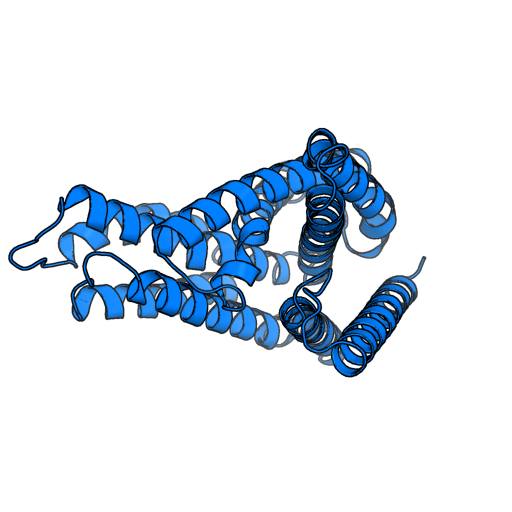79 C C . ASN A 1 256 ? -6.685 13.612 11.067 1.00 90.31 256 ASN A C 1
ATOM 1981 O O . ASN A 1 256 ? -5.872 14.086 11.859 1.00 90.31 256 ASN A O 1
ATOM 1985 N N . ILE A 1 257 ? -6.344 12.640 10.219 1.00 88.81 257 ILE A N 1
ATOM 1986 C CA . ILE A 1 257 ? -5.004 12.061 10.159 1.00 88.81 257 ILE A CA 1
ATOM 1987 C C . ILE A 1 257 ? -4.062 13.040 9.454 1.00 88.81 257 ILE A C 1
ATOM 1989 O O . ILE A 1 257 ? -4.291 13.459 8.315 1.00 88.81 257 ILE A O 1
ATOM 1993 N N . GLU A 1 258 ? -2.956 13.379 10.117 1.00 80.75 258 GLU A N 1
ATOM 1994 C CA . GLU A 1 258 ? -1.950 14.273 9.549 1.00 80.75 258 GLU A CA 1
ATOM 1995 C C . GLU A 1 258 ? -1.290 13.703 8.283 1.00 80.75 258 GLU A C 1
ATOM 1997 O O . GLU A 1 258 ? -0.912 12.526 8.195 1.00 80.75 258 GLU A O 1
ATOM 2002 N N . ARG A 1 259 ? -1.067 14.590 7.306 1.00 78.50 259 ARG A N 1
ATOM 2003 C CA . ARG A 1 259 ? -0.308 14.274 6.090 1.00 78.50 259 ARG A CA 1
ATOM 2004 C C . ARG A 1 259 ? 1.181 14.101 6.403 1.00 78.50 259 ARG A C 1
ATOM 2006 O O . ARG A 1 259 ? 1.782 14.889 7.127 1.00 78.50 259 ARG A O 1
ATOM 2013 N N . GLY A 1 260 ? 1.791 13.087 5.804 1.00 73.81 260 GLY A N 1
ATOM 2014 C CA . GLY A 1 260 ? 3.195 12.697 5.942 1.00 73.81 260 GLY A CA 1
ATOM 2015 C C . GLY A 1 260 ? 3.400 11.346 6.635 1.00 73.81 260 GLY A C 1
ATOM 2016 O O . GLY A 1 260 ? 4.538 10.858 6.687 1.00 73.81 260 GLY A O 1
ATOM 2017 N N . GLY A 1 261 ? 2.317 10.750 7.146 1.00 81.88 261 GLY A N 1
ATOM 2018 C CA . GLY A 1 261 ? 2.301 9.470 7.852 1.00 81.88 261 GLY A CA 1
ATOM 2019 C C . GLY A 1 261 ? 2.461 8.236 6.960 1.00 81.88 261 GLY A C 1
ATOM 2020 O O . GLY A 1 261 ? 2.902 8.317 5.811 1.00 81.88 261 GLY A O 1
ATOM 2021 N N . ALA A 1 262 ? 2.134 7.068 7.513 1.00 84.00 262 ALA A N 1
ATOM 2022 C CA . ALA A 1 262 ? 2.156 5.796 6.795 1.00 84.00 262 ALA A CA 1
ATOM 2023 C C . ALA A 1 262 ? 0.935 5.649 5.873 1.00 84.00 262 ALA A C 1
ATOM 2025 O O . ALA A 1 262 ? 1.078 5.138 4.765 1.00 84.00 262 ALA A O 1
ATOM 2026 N N . LEU A 1 263 ? -0.226 6.169 6.288 1.00 84.12 263 LEU A N 1
ATOM 2027 C CA . LEU A 1 263 ? -1.473 6.048 5.529 1.00 84.12 263 LEU A CA 1
ATOM 2028 C C . LEU A 1 263 ? -1.407 6.760 4.164 1.00 84.12 263 LEU A C 1
ATOM 2030 O O . LEU A 1 263 ? -1.754 6.160 3.151 1.00 84.12 263 LEU A O 1
ATOM 2034 N N . GLU A 1 264 ? -0.830 7.970 4.104 1.00 82.69 264 GLU A N 1
ATOM 2035 C CA . GLU A 1 264 ? -0.631 8.720 2.843 1.00 82.69 264 GLU A CA 1
ATOM 2036 C C . GLU A 1 264 ? 0.236 7.954 1.820 1.00 82.69 264 GLU A C 1
ATOM 2038 O O . GLU A 1 264 ? 0.146 8.169 0.611 1.00 82.69 264 GLU A O 1
ATOM 2043 N N . ARG A 1 265 ? 1.098 7.041 2.287 1.00 79.62 265 ARG A N 1
ATOM 2044 C CA . ARG A 1 265 ? 2.013 6.272 1.424 1.00 79.62 265 ARG A CA 1
ATOM 2045 C C . ARG A 1 265 ? 1.343 5.076 0.770 1.00 79.62 265 ARG A C 1
ATOM 2047 O O . ARG A 1 265 ? 1.892 4.535 -0.181 1.00 79.62 265 ARG A O 1
ATOM 2054 N N . ILE A 1 266 ? 0.208 4.641 1.306 1.00 84.38 266 ILE A N 1
ATOM 2055 C CA . ILE A 1 266 ? -0.471 3.431 0.851 1.00 84.38 266 ILE A CA 1
ATOM 2056 C C . ILE A 1 266 ? -1.774 3.742 0.114 1.00 84.38 266 ILE A C 1
ATOM 2058 O O . ILE A 1 266 ? -2.338 2.821 -0.457 1.00 84.38 266 ILE A O 1
ATOM 2062 N N . GLU A 1 267 ? -2.233 5.002 0.078 1.00 85.88 267 GLU A N 1
ATOM 2063 C CA . GLU A 1 267 ? -3.551 5.400 -0.455 1.00 85.88 267 GLU A CA 1
ATOM 2064 C C . GLU A 1 267 ? -3.854 4.793 -1.831 1.00 85.88 267 GLU A C 1
ATOM 2066 O O . GLU A 1 267 ? -4.835 4.073 -2.013 1.00 85.88 267 GLU A O 1
ATOM 2071 N N . SER A 1 268 ? -2.976 5.047 -2.798 1.00 87.81 268 SER A N 1
ATOM 2072 C CA . SER A 1 268 ? -3.146 4.576 -4.172 1.00 87.81 268 SER A CA 1
ATOM 2073 C C . SER A 1 268 ? -2.734 3.113 -4.314 1.00 87.81 268 SER A C 1
ATOM 2075 O O . SER A 1 268 ? -3.395 2.342 -5.011 1.00 87.81 268 SER A O 1
ATOM 2077 N N . LEU A 1 269 ? -1.673 2.702 -3.605 1.00 90.44 269 LEU A N 1
ATOM 2078 C CA . LEU A 1 269 ? -1.134 1.343 -3.676 1.00 90.44 269 LEU A CA 1
ATOM 2079 C C . LEU A 1 269 ? -2.115 0.295 -3.133 1.00 90.44 269 LEU A C 1
ATOM 2081 O O . LEU A 1 269 ? -2.187 -0.808 -3.671 1.00 90.44 269 LEU A O 1
ATOM 2085 N N . ALA A 1 270 ? -2.908 0.653 -2.120 1.00 91.62 270 ALA A N 1
ATOM 2086 C CA . ALA A 1 270 ? -3.928 -0.205 -1.531 1.00 91.62 270 ALA A CA 1
ATOM 2087 C C . ALA A 1 270 ? -5.011 -0.615 -2.545 1.00 91.62 270 ALA A C 1
ATOM 2089 O O . ALA A 1 270 ? -5.632 -1.662 -2.398 1.00 91.62 270 ALA A O 1
ATOM 2090 N N . TYR A 1 271 ? -5.224 0.164 -3.604 1.00 94.12 271 TYR A N 1
ATOM 2091 C CA . TYR A 1 271 ? -6.159 -0.200 -4.667 1.00 94.12 271 TYR A CA 1
ATOM 2092 C C . TYR A 1 271 ? -5.455 -0.889 -5.831 1.00 94.12 271 TYR A C 1
ATOM 2094 O O . TYR A 1 271 ? -5.931 -1.905 -6.335 1.00 94.12 271 TYR A O 1
ATOM 2102 N N . THR A 1 272 ? -4.300 -0.371 -6.251 1.00 95.56 272 THR A N 1
ATOM 2103 C CA . THR A 1 272 ? -3.601 -0.903 -7.426 1.00 95.56 272 THR A CA 1
ATOM 2104 C C . THR A 1 272 ? -3.041 -2.304 -7.197 1.00 95.56 272 THR A C 1
ATOM 2106 O O . THR A 1 272 ? -3.101 -3.136 -8.098 1.00 95.56 272 THR A O 1
ATOM 2109 N N . ALA A 1 273 ? -2.519 -2.591 -6.000 1.00 94.75 273 ALA A N 1
ATOM 2110 C CA . ALA A 1 273 ? -1.881 -3.868 -5.696 1.00 94.75 273 ALA A CA 1
ATOM 2111 C C . ALA A 1 273 ? -2.823 -5.085 -5.792 1.00 94.75 273 ALA A C 1
ATOM 2113 O O . ALA A 1 273 ? -2.487 -6.009 -6.536 1.00 94.75 273 ALA A O 1
ATOM 2114 N N . PRO A 1 274 ? -3.988 -5.126 -5.109 1.00 95.81 274 PRO A N 1
ATOM 2115 C CA . PRO A 1 274 ? -4.885 -6.277 -5.204 1.00 95.81 274 PRO A CA 1
ATOM 2116 C C . PRO A 1 274 ? -5.450 -6.458 -6.614 1.00 95.81 274 PRO A C 1
ATOM 2118 O O . PRO A 1 274 ? -5.471 -7.577 -7.121 1.00 95.81 274 PRO A O 1
ATOM 2121 N N . ILE A 1 275 ? -5.838 -5.367 -7.283 1.00 95.31 275 ILE A N 1
ATOM 2122 C CA . ILE A 1 275 ? -6.402 -5.430 -8.637 1.00 95.31 275 ILE A CA 1
ATOM 2123 C C . ILE A 1 275 ? -5.380 -5.999 -9.627 1.00 95.31 275 ILE A C 1
ATOM 2125 O O . ILE A 1 275 ? -5.710 -6.903 -10.394 1.00 95.31 275 ILE A O 1
ATOM 2129 N N . PHE A 1 276 ? -4.129 -5.527 -9.580 1.00 95.44 276 PHE A N 1
ATOM 2130 C CA . PHE A 1 276 ? -3.076 -6.069 -10.436 1.00 95.44 276 PHE A CA 1
ATOM 2131 C C . PHE A 1 276 ? -2.775 -7.530 -10.121 1.00 95.44 276 PHE A C 1
ATOM 2133 O O . PHE A 1 276 ? -2.668 -8.338 -11.037 1.00 95.44 276 PHE A O 1
ATOM 2140 N N . LEU A 1 277 ? -2.653 -7.884 -8.838 1.00 94.69 277 LEU A N 1
ATOM 2141 C CA . LEU A 1 277 ? -2.327 -9.247 -8.436 1.00 94.69 277 LEU A CA 1
ATOM 2142 C C . LEU A 1 277 ? -3.379 -10.252 -8.918 1.00 94.69 277 LEU A C 1
ATOM 2144 O O . LEU A 1 277 ? -3.020 -11.299 -9.458 1.00 94.69 277 LEU A O 1
ATOM 2148 N N . HIS A 1 278 ? -4.664 -9.940 -8.744 1.00 92.81 278 HIS A N 1
ATOM 2149 C CA . HIS A 1 278 ? -5.738 -10.815 -9.204 1.00 92.81 278 HIS A CA 1
ATOM 2150 C C . HIS A 1 278 ? -5.821 -10.856 -10.730 1.00 92.81 278 HIS A C 1
ATOM 2152 O O . HIS A 1 278 ? -6.004 -11.939 -11.277 1.00 92.81 278 HIS A O 1
ATOM 2158 N N . GLY A 1 279 ? -5.616 -9.724 -11.414 1.00 91.12 279 GLY A N 1
ATOM 2159 C CA . GLY A 1 279 ? -5.543 -9.680 -12.875 1.00 91.12 279 GLY A CA 1
ATOM 2160 C C . GLY A 1 279 ? -4.408 -10.548 -13.423 1.00 91.12 279 GLY A C 1
ATOM 2161 O O . GLY A 1 279 ? -4.658 -11.449 -14.216 1.00 91.12 279 GLY A O 1
ATOM 2162 N N . TYR A 1 280 ? -3.184 -10.352 -12.927 1.00 91.00 280 TYR A N 1
ATOM 2163 C CA . TYR A 1 280 ? -2.015 -11.140 -13.321 1.00 91.00 280 TYR A CA 1
ATOM 2164 C C . TYR A 1 280 ? -2.228 -12.635 -13.068 1.00 91.00 280 TYR A C 1
ATOM 2166 O O . TYR A 1 280 ? -1.942 -13.462 -13.926 1.00 91.00 280 TYR A O 1
ATOM 2174 N N . ARG A 1 281 ? -2.777 -13.007 -11.905 1.00 87.06 281 ARG A N 1
ATOM 2175 C CA . ARG A 1 281 ? -3.047 -14.416 -11.592 1.00 87.06 281 ARG A CA 1
ATOM 2176 C C . ARG A 1 281 ? -4.151 -15.013 -12.466 1.00 87.06 281 ARG A C 1
ATOM 2178 O O . ARG A 1 281 ? -4.085 -16.183 -12.807 1.00 87.06 281 ARG A O 1
ATOM 2185 N N . TYR A 1 282 ? -5.178 -14.247 -12.804 1.00 85.81 282 TYR A N 1
ATOM 2186 C CA . TYR A 1 282 ? -6.286 -14.767 -13.596 1.00 85.81 282 TYR A CA 1
ATOM 2187 C C . TYR A 1 282 ? -5.911 -14.937 -15.076 1.00 85.81 282 TYR A C 1
ATOM 2189 O O . TYR A 1 282 ? -6.246 -15.958 -15.668 1.00 85.81 282 TYR A O 1
ATOM 2197 N N . PHE A 1 283 ? -5.203 -13.964 -15.660 1.00 82.56 283 PHE A N 1
ATOM 2198 C CA . PHE A 1 283 ? -4.922 -13.932 -17.101 1.00 82.56 283 PHE A CA 1
ATOM 2199 C C . PHE A 1 283 ? -3.543 -14.482 -17.491 1.00 82.56 283 PHE A C 1
ATOM 2201 O O . PHE A 1 283 ? -3.426 -15.118 -18.534 1.00 82.56 283 PHE A O 1
ATOM 2208 N N . ASP A 1 284 ? -2.509 -14.264 -16.674 1.00 79.25 284 ASP A N 1
ATOM 2209 C CA . ASP A 1 284 ? -1.107 -14.537 -17.040 1.00 79.25 284 ASP A CA 1
ATOM 2210 C C . ASP A 1 284 ? -0.442 -15.628 -16.182 1.00 79.25 284 ASP A C 1
ATOM 2212 O O . ASP A 1 284 ? 0.626 -16.134 -16.528 1.00 79.25 284 ASP A O 1
ATOM 2216 N N . TYR A 1 285 ? -1.056 -16.007 -15.058 1.00 79.44 285 TYR A N 1
ATOM 2217 C CA . TYR A 1 285 ? -0.583 -17.083 -14.183 1.00 79.44 285 TYR A CA 1
ATOM 2218 C C . TYR A 1 285 ? -1.744 -17.925 -13.617 1.00 79.44 285 TYR A C 1
ATOM 2220 O O . TYR A 1 285 ? -1.948 -17.948 -12.393 1.00 79.44 285 TYR A O 1
ATOM 2228 N N . PRO A 1 286 ? -2.533 -18.590 -14.487 1.00 66.75 286 PRO A N 1
ATOM 2229 C CA . PRO A 1 286 ? -3.661 -19.406 -14.055 1.00 66.75 286 PRO A CA 1
ATOM 2230 C C . PRO A 1 286 ? -3.189 -20.558 -13.158 1.00 66.75 286 PRO A C 1
ATOM 2232 O O . PRO A 1 286 ? -2.077 -21.060 -13.306 1.00 66.75 286 PRO A O 1
ATOM 2235 N N . LEU A 1 287 ? -4.041 -20.947 -12.204 1.00 55.41 287 LEU A N 1
ATOM 2236 C CA . LEU A 1 287 ? -3.810 -22.047 -11.262 1.00 55.41 287 LEU A CA 1
ATOM 2237 C C . LEU A 1 287 ? -3.455 -23.336 -12.028 1.00 55.41 287 LEU A C 1
ATOM 2239 O O . LEU A 1 287 ? -4.345 -23.972 -12.589 1.00 55.41 287 LEU A O 1
ATOM 2243 N N . GLY A 1 288 ? -2.167 -23.678 -12.055 1.00 46.53 288 GLY A N 1
ATOM 2244 C CA . GLY A 1 288 ? -1.661 -25.014 -12.367 1.00 46.53 288 GLY A CA 1
ATOM 2245 C C . GLY A 1 288 ? -1.478 -25.824 -11.096 1.00 46.53 288 GLY A C 1
ATOM 2246 O O . GLY A 1 288 ? -1.110 -25.206 -10.067 1.00 46.53 288 GLY A O 1
#

pLDDT: mean 85.82, std 10.22, range [46.53, 98.44]

Secondary structure (DSSP, 8-state):
--HHHHHHHHHHHHHHHHHHHHHHHHH-TT---SS-HHHHHHHHHHHHHHHHHHHT-S-TTTTTHHHHHHHHHHHHHHHHHHHTTSSSPPPHHHHHHHHHHHHHHHHHHHTT-HHHHHHIIIIIIHHHHHHH----S-SS-HHHHHHHHHHHHIIIIIIHHHHHHGGGSTTTHHHHHHHHHHHHHHHHHHHHHTTSHHHHTTHHHHHHHHHHHHHHHHHHHH----HHHHHHHHHHHHHHHHHHHHHHHHHHHHTTPPTTSSHHHHTTHHHHHHHHHHHHHHHTS---

Nearest PDB structures (foldseek):
  8j7t-assembly1_B  TM=1.890E-01  e=4.536E+00  Homo sapiens